Protein AF-A0A6L2MCW5-F1 (afdb_monomer)

Sequence (194 aa):
MACSVSHTYDEIKSMVEKQIEEDKARQLVIMNLDVEYDNACGAKDDLRKAYEEYNHIPQETRALIDTFLKECATDYVHATGGIVTGCLGDIKNFMKIRKLEQVVAIVKSCSPNVIDDLTVPMEDLSSTIPGAIHNKVIGDRGYGKDITVGAAMILANVSVFTPKPSKHYLNIPMRNVVKVFRKNTVPGSRSGSG

Organism: Tanacetum cinerariifolium (NCBI:txid118510)

Mean predicted aligned error: 17.16 Å

Solvent-accessible surface area (backbone atoms only — not comparable to full-atom values): 11072 Å² total; per-residue (Å²): 137,85,85,78,85,80,79,52,74,66,57,54,49,52,54,51,54,51,50,52,54,53,48,53,54,51,51,52,52,50,55,51,51,52,54,53,49,52,53,51,50,50,55,50,51,51,48,50,50,52,49,64,77,60,55,91,77,62,71,67,66,55,52,52,54,54,50,52,51,48,51,57,53,51,52,51,36,50,76,70,74,49,68,84,64,73,55,58,57,51,43,78,68,44,60,79,68,44,46,44,67,24,43,68,34,30,29,67,42,82,46,83,44,101,68,73,28,37,47,26,43,26,32,32,104,61,33,78,42,41,26,42,35,38,39,72,29,47,38,98,89,41,45,38,94,41,70,41,69,56,9,35,36,36,34,31,65,36,35,63,47,62,93,43,101,89,43,59,29,38,48,41,48,53,94,26,56,74,46,72,46,34,68,85,60,75,89,78,80,87,90,79,91,135

Structure (mmCIF, N/CA/C/O backbone):
data_AF-A0A6L2MCW5-F1
#
_entry.id   AF-A0A6L2MCW5-F1
#
loop_
_atom_site.group_PDB
_atom_site.id
_atom_site.type_symbol
_atom_site.label_atom_id
_atom_site.label_alt_id
_atom_site.label_comp_id
_atom_site.label_asym_id
_atom_site.label_entity_id
_atom_site.label_seq_id
_atom_site.pdbx_PDB_ins_code
_atom_site.Cartn_x
_atom_site.Cartn_y
_atom_site.Cartn_z
_atom_site.occupancy
_atom_site.B_iso_or_equiv
_atom_site.auth_seq_id
_atom_site.auth_comp_id
_atom_site.auth_asym_id
_atom_site.auth_atom_id
_atom_site.pdbx_PDB_model_num
ATOM 1 N N . MET A 1 1 ? 6.029 -12.808 -62.270 1.00 46.41 1 MET A N 1
ATOM 2 C CA . MET A 1 1 ? 7.475 -12.515 -62.194 1.00 46.41 1 MET A CA 1
ATOM 3 C C . MET A 1 1 ? 7.833 -12.376 -60.728 1.00 46.41 1 MET A C 1
ATOM 5 O O . MET A 1 1 ? 7.317 -11.468 -60.094 1.00 46.41 1 MET A O 1
ATOM 9 N N . ALA A 1 2 ? 8.615 -13.301 -60.175 1.00 45.31 2 ALA A N 1
ATOM 10 C CA . ALA A 1 2 ? 9.164 -13.169 -58.829 1.00 45.31 2 ALA A CA 1
ATOM 11 C C . ALA A 1 2 ? 10.634 -12.761 -58.981 1.00 45.31 2 ALA A C 1
ATOM 13 O O . ALA A 1 2 ? 11.442 -13.551 -59.460 1.00 45.31 2 ALA A O 1
ATOM 14 N N . CYS A 1 3 ? 10.957 -11.508 -58.661 1.00 47.81 3 CYS A N 1
ATOM 15 C CA . CYS A 1 3 ? 12.341 -11.049 -58.578 1.00 47.81 3 CYS A CA 1
ATOM 16 C C . CYS A 1 3 ? 12.897 -11.454 -57.212 1.00 47.81 3 CYS A C 1
ATOM 18 O O . CYS A 1 3 ? 12.501 -10.890 -56.196 1.00 47.81 3 CYS A O 1
ATOM 20 N N . SER A 1 4 ? 13.811 -12.420 -57.186 1.00 59.88 4 SER A N 1
ATOM 21 C CA . SER A 1 4 ? 14.660 -12.683 -56.026 1.00 59.88 4 SER A CA 1
ATOM 22 C C . SER A 1 4 ? 15.925 -11.837 -56.143 1.00 59.88 4 SER A C 1
ATOM 24 O O . SER A 1 4 ? 16.732 -12.053 -57.047 1.00 59.88 4 SER A O 1
ATOM 26 N N . VAL A 1 5 ? 16.087 -10.867 -55.246 1.00 57.84 5 VAL A N 1
ATOM 27 C CA . VAL A 1 5 ? 17.340 -10.125 -55.072 1.00 57.84 5 VAL A CA 1
ATOM 28 C C . VAL A 1 5 ? 18.339 -11.074 -54.406 1.00 57.84 5 VAL A C 1
ATOM 30 O O . VAL A 1 5 ? 18.139 -11.472 -53.261 1.00 57.84 5 VAL A O 1
ATOM 33 N N . SER A 1 6 ? 19.371 -11.505 -55.131 1.00 64.06 6 SER A N 1
ATOM 34 C CA . SER A 1 6 ? 20.445 -12.341 -54.587 1.00 64.06 6 SER A CA 1
ATOM 35 C C . SER A 1 6 ? 21.588 -11.452 -54.101 1.00 64.06 6 SER A C 1
ATOM 37 O O . SER A 1 6 ? 22.321 -10.903 -54.922 1.00 64.06 6 SER A O 1
ATOM 39 N N . HIS A 1 7 ? 21.736 -11.31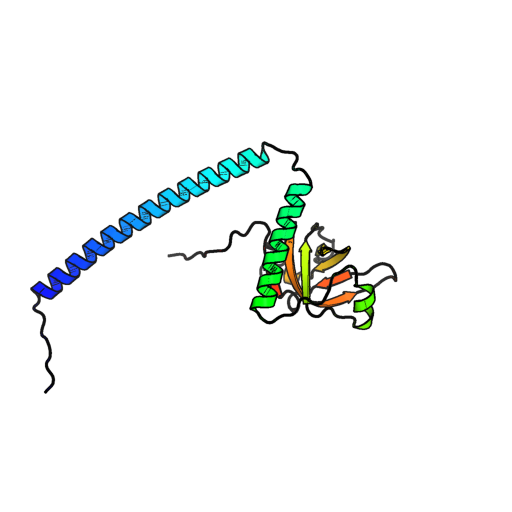0 -52.784 1.00 69.56 7 HIS A N 1
ATOM 40 C CA . HIS A 1 7 ? 22.911 -10.671 -52.188 1.00 69.56 7 HIS A CA 1
ATOM 41 C C . HIS A 1 7 ? 24.141 -11.567 -52.321 1.00 69.56 7 HIS A C 1
ATOM 43 O O . HIS A 1 7 ? 24.046 -12.791 -52.178 1.00 69.56 7 HIS A O 1
ATOM 49 N N . THR A 1 8 ? 25.293 -10.963 -52.610 1.00 84.25 8 THR A N 1
ATOM 50 C CA . THR A 1 8 ? 26.560 -11.699 -52.707 1.00 84.25 8 THR A CA 1
ATOM 51 C C . THR A 1 8 ? 27.077 -12.073 -51.313 1.00 84.25 8 THR A C 1
ATOM 53 O O . THR A 1 8 ? 26.757 -11.428 -50.315 1.00 84.25 8 THR A O 1
ATOM 56 N N . TYR A 1 9 ? 27.872 -13.142 -51.216 1.00 83.81 9 TYR A N 1
ATOM 57 C CA . TYR A 1 9 ? 28.424 -13.613 -49.937 1.00 83.81 9 TYR A CA 1
ATOM 58 C C . TYR A 1 9 ? 29.222 -12.520 -49.203 1.00 83.81 9 TYR A C 1
ATOM 60 O O . TYR A 1 9 ? 29.104 -12.379 -47.985 1.00 83.81 9 TYR A O 1
ATOM 68 N N . ASP A 1 10 ? 29.974 -11.707 -49.948 1.00 85.94 10 ASP A N 1
ATOM 69 C CA . ASP A 1 10 ? 30.778 -10.615 -49.394 1.00 85.94 10 ASP A CA 1
ATOM 70 C C . ASP A 1 10 ? 29.911 -9.464 -48.856 1.00 85.94 10 ASP A C 1
ATOM 72 O O . ASP A 1 10 ? 30.229 -8.896 -47.809 1.00 85.94 10 ASP A O 1
ATOM 76 N N . GLU A 1 11 ? 28.773 -9.168 -49.498 1.00 88.19 11 GLU A N 1
ATOM 77 C CA . GLU A 1 11 ? 27.782 -8.212 -48.982 1.00 88.19 11 GLU A CA 1
ATOM 78 C C . GLU A 1 11 ? 27.182 -8.694 -47.660 1.00 88.19 11 GLU A C 1
ATOM 80 O O . GLU A 1 11 ? 27.135 -7.939 -46.690 1.00 88.19 11 GLU A O 1
ATOM 85 N N . ILE A 1 12 ? 26.780 -9.968 -47.592 1.00 89.56 12 ILE A N 1
ATOM 86 C CA . ILE A 1 12 ? 26.215 -10.561 -46.373 1.00 89.56 12 ILE A CA 1
ATOM 87 C C . ILE A 1 12 ? 27.250 -10.531 -45.242 1.00 89.56 12 ILE A C 1
ATOM 89 O O . ILE A 1 12 ? 26.926 -10.143 -44.119 1.00 89.56 12 ILE A O 1
ATOM 93 N N . LYS A 1 13 ? 28.507 -10.884 -45.533 1.00 91.75 13 LYS A N 1
ATOM 94 C CA . LYS A 1 13 ? 29.601 -10.852 -44.557 1.00 91.75 13 LYS A CA 1
ATOM 95 C C . LYS A 1 13 ? 29.837 -9.438 -44.017 1.00 91.75 13 LYS A C 1
ATOM 97 O O . LYS A 1 13 ? 29.905 -9.256 -42.804 1.00 91.75 13 LYS A O 1
ATOM 102 N N . SER A 1 14 ? 29.890 -8.442 -44.901 1.00 93.06 14 SER A N 1
ATOM 103 C CA . SER A 1 14 ? 30.079 -7.040 -44.515 1.00 93.06 14 SER A CA 1
ATOM 104 C C . SER A 1 14 ? 28.916 -6.507 -43.669 1.00 93.06 14 SER A C 1
ATOM 106 O O . SER A 1 14 ? 29.139 -5.809 -42.679 1.00 93.06 14 SER A O 1
ATOM 108 N N . MET A 1 15 ? 27.675 -6.877 -44.004 1.00 91.31 15 MET A N 1
ATOM 109 C CA . MET A 1 15 ? 26.495 -6.509 -43.217 1.00 91.31 15 MET A CA 1
ATOM 110 C C . MET A 1 15 ? 26.541 -7.101 -41.805 1.00 91.31 15 MET A C 1
ATOM 112 O O . MET A 1 15 ? 26.244 -6.399 -40.841 1.00 91.31 15 MET A O 1
ATOM 116 N N . VAL A 1 16 ? 26.949 -8.366 -41.670 1.00 92.69 16 VAL A N 1
ATOM 117 C CA . VAL A 1 16 ? 27.072 -9.032 -40.366 1.00 92.69 16 VAL A CA 1
ATOM 118 C C . VAL A 1 16 ? 28.181 -8.401 -39.521 1.00 92.69 16 VAL A C 1
ATOM 120 O O . VAL A 1 16 ? 27.955 -8.108 -38.351 1.00 92.69 16 VAL A O 1
ATOM 123 N N . GLU A 1 17 ? 29.355 -8.135 -40.097 1.00 94.69 17 GLU A N 1
ATOM 124 C CA . GLU A 1 17 ? 30.470 -7.489 -39.385 1.00 94.69 17 GLU A CA 1
ATOM 125 C C . GLU A 1 17 ? 30.103 -6.081 -38.901 1.00 94.69 17 GLU A C 1
ATOM 127 O O . GLU A 1 17 ? 30.374 -5.728 -37.753 1.00 94.69 17 GLU A O 1
ATOM 132 N N . LYS A 1 18 ? 29.411 -5.300 -39.738 1.00 94.44 18 LYS A N 1
ATOM 133 C CA . LYS A 1 18 ? 28.895 -3.985 -39.349 1.00 94.44 18 LYS A CA 1
ATOM 134 C C . LYS A 1 18 ? 27.908 -4.090 -38.186 1.00 94.44 18 LYS A C 1
ATOM 136 O O . LYS A 1 18 ? 28.001 -3.314 -37.239 1.00 94.44 18 LYS A O 1
ATOM 141 N N . GLN A 1 19 ? 26.994 -5.058 -38.240 1.00 91.44 19 GLN A N 1
ATOM 142 C CA . GLN A 1 19 ? 26.021 -5.280 -37.172 1.00 91.44 19 GLN A CA 1
ATOM 143 C C . GLN A 1 19 ? 26.712 -5.649 -35.850 1.00 91.44 19 GLN A C 1
ATOM 145 O O . GLN A 1 19 ? 26.322 -5.152 -34.797 1.00 91.44 19 GLN A O 1
ATOM 150 N N . ILE A 1 20 ? 27.772 -6.462 -35.907 1.00 95.81 20 ILE A N 1
ATOM 151 C CA . ILE A 1 20 ? 28.577 -6.847 -34.739 1.00 95.81 20 ILE A CA 1
ATOM 152 C C . ILE A 1 20 ? 29.265 -5.631 -34.111 1.00 95.81 20 ILE A C 1
ATOM 154 O O . ILE A 1 20 ? 29.245 -5.487 -32.891 1.00 95.81 20 ILE A O 1
ATOM 158 N N . GLU A 1 21 ? 29.876 -4.755 -34.910 1.00 95.31 21 GLU A N 1
ATOM 159 C CA . GLU A 1 21 ? 30.540 -3.555 -34.383 1.00 95.31 21 GLU A CA 1
ATOM 160 C C . GLU A 1 21 ? 29.542 -2.548 -33.797 1.00 95.31 21 GLU A C 1
ATOM 162 O O . GLU A 1 21 ? 29.786 -1.991 -32.724 1.00 95.31 21 GLU A O 1
ATOM 167 N N . GLU A 1 22 ? 28.380 -2.362 -34.431 1.00 94.00 22 GLU A N 1
ATOM 168 C CA . GLU A 1 22 ? 27.309 -1.544 -33.855 1.00 94.00 22 GLU A CA 1
ATOM 169 C C . GLU A 1 22 ? 26.797 -2.120 -32.528 1.00 94.00 22 GLU A C 1
ATOM 171 O O . GLU A 1 22 ? 26.547 -1.370 -31.583 1.00 94.00 22 GLU A O 1
ATOM 176 N N . ASP A 1 23 ? 26.666 -3.442 -32.427 1.00 94.31 23 ASP A N 1
ATOM 177 C CA . ASP A 1 23 ? 26.210 -4.094 -31.202 1.00 94.31 23 ASP A CA 1
ATOM 178 C C . ASP A 1 23 ? 27.258 -4.026 -30.087 1.00 94.31 23 ASP A C 1
ATOM 180 O O . ASP A 1 23 ? 26.895 -3.776 -28.937 1.00 94.31 23 ASP A O 1
ATOM 184 N N . LYS A 1 24 ? 28.555 -4.122 -30.404 1.00 95.25 24 LYS A N 1
ATOM 185 C CA . LYS A 1 24 ? 29.636 -3.858 -29.438 1.00 95.25 24 LYS A CA 1
ATOM 186 C C . LYS A 1 24 ? 29.600 -2.420 -28.925 1.00 95.25 24 LYS A C 1
ATOM 188 O O . LYS A 1 24 ? 29.735 -2.194 -27.723 1.00 95.25 24 LYS A O 1
ATOM 193 N N . ALA A 1 25 ? 29.393 -1.447 -29.813 1.00 95.00 25 ALA A N 1
ATOM 194 C CA . ALA A 1 25 ? 29.285 -0.043 -29.424 1.00 95.00 25 ALA A CA 1
ATOM 195 C C . ALA A 1 25 ? 28.061 0.198 -28.525 1.00 95.00 25 ALA A C 1
ATOM 197 O O . ALA A 1 25 ? 28.173 0.870 -27.499 1.00 95.00 25 ALA A O 1
ATOM 198 N N . ARG A 1 26 ? 26.909 -0.404 -28.854 1.00 92.19 26 ARG A N 1
ATOM 199 C CA . ARG A 1 26 ? 25.705 -0.362 -28.007 1.00 92.19 26 ARG A CA 1
ATOM 200 C C . ARG A 1 26 ? 25.953 -0.990 -26.634 1.00 92.19 26 ARG A C 1
ATOM 202 O O . ARG A 1 26 ? 25.581 -0.392 -25.630 1.00 92.19 26 ARG A O 1
ATOM 209 N N . GLN A 1 27 ? 26.617 -2.145 -26.577 1.00 91.69 27 GLN A N 1
ATOM 210 C CA . GLN A 1 27 ? 26.974 -2.801 -25.315 1.00 91.69 27 GLN A CA 1
ATOM 211 C C . GLN A 1 27 ? 27.896 -1.938 -24.448 1.00 91.69 27 GLN A C 1
ATOM 213 O O . GLN A 1 27 ? 27.698 -1.866 -23.238 1.00 91.69 27 GLN A O 1
ATOM 218 N N . LEU A 1 28 ? 28.861 -1.238 -25.050 1.00 94.31 28 LEU A N 1
ATOM 219 C CA . LEU A 1 28 ? 29.751 -0.332 -24.324 1.00 94.31 28 LEU A CA 1
ATOM 220 C C . LEU A 1 28 ? 28.998 0.850 -23.701 1.00 94.31 28 LEU A C 1
ATOM 222 O O . LEU A 1 28 ? 29.253 1.211 -22.555 1.00 94.31 28 LEU A O 1
ATOM 226 N N . VAL A 1 29 ? 28.051 1.433 -24.439 1.00 93.12 29 VAL A N 1
ATOM 227 C CA . VAL A 1 29 ? 27.206 2.522 -23.927 1.00 93.12 29 VAL A CA 1
ATOM 228 C C . VAL A 1 29 ? 26.342 2.039 -22.765 1.00 93.12 29 VAL A C 1
ATOM 230 O O . VAL A 1 29 ? 26.238 2.748 -21.770 1.00 93.12 29 VAL A O 1
ATOM 233 N N . ILE A 1 30 ? 25.775 0.832 -22.859 1.00 90.12 30 ILE A N 1
ATOM 234 C CA . ILE A 1 30 ? 24.976 0.230 -21.781 1.00 90.12 30 ILE A CA 1
ATOM 235 C C . ILE A 1 30 ? 25.829 0.039 -20.520 1.00 90.12 30 ILE A C 1
ATOM 237 O O . ILE A 1 30 ? 25.431 0.496 -19.455 1.00 90.12 30 ILE A O 1
ATOM 241 N N . MET A 1 31 ? 27.035 -0.525 -20.650 1.00 88.44 31 MET A N 1
ATOM 242 C CA . MET A 1 31 ? 27.942 -0.721 -19.510 1.00 88.44 31 MET A CA 1
ATOM 243 C C . MET A 1 31 ? 28.333 0.595 -18.823 1.00 88.44 31 MET A C 1
ATOM 245 O O . MET A 1 31 ? 28.401 0.659 -17.599 1.00 88.44 31 MET A O 1
ATOM 249 N N . ASN A 1 32 ? 28.577 1.660 -19.589 1.00 88.94 32 ASN A N 1
ATOM 250 C CA . ASN A 1 32 ? 28.888 2.967 -19.007 1.00 88.94 32 ASN A CA 1
ATOM 251 C C . ASN A 1 32 ? 27.671 3.587 -18.309 1.00 88.94 32 ASN A C 1
ATOM 253 O O . ASN A 1 32 ? 27.823 4.187 -17.246 1.00 88.94 32 ASN A O 1
ATOM 257 N N . LEU A 1 33 ? 26.473 3.408 -18.874 1.00 87.31 33 LEU A N 1
ATOM 258 C CA . LEU A 1 33 ? 25.231 3.844 -18.240 1.00 87.31 33 LEU A CA 1
ATOM 259 C C . LEU A 1 33 ? 24.999 3.130 -16.902 1.00 87.31 33 LEU A C 1
ATOM 261 O O . LEU A 1 33 ? 24.561 3.769 -15.949 1.00 87.31 33 LEU A O 1
ATOM 265 N N . ASP A 1 34 ? 25.316 1.834 -16.824 1.00 81.50 34 ASP A N 1
ATOM 266 C CA . ASP A 1 34 ? 25.201 1.048 -15.591 1.00 81.50 34 ASP A CA 1
ATOM 267 C C . ASP A 1 34 ? 26.135 1.598 -14.502 1.00 81.50 34 ASP A C 1
ATOM 269 O O . ASP A 1 34 ? 25.710 1.829 -13.371 1.00 81.50 34 ASP A O 1
ATOM 273 N N . VAL A 1 35 ? 27.387 1.912 -14.856 1.00 87.94 35 VAL A N 1
ATOM 274 C CA . VAL A 1 35 ? 28.353 2.527 -13.929 1.00 87.94 35 VAL A CA 1
ATOM 275 C C . VAL A 1 35 ? 27.886 3.910 -13.461 1.00 87.94 35 VAL A C 1
ATOM 277 O O . VAL A 1 35 ? 27.996 4.237 -12.277 1.00 87.94 35 VAL A O 1
ATOM 280 N N . GLU A 1 36 ? 27.354 4.741 -14.360 1.00 84.62 36 GLU A N 1
ATOM 281 C CA . GLU A 1 36 ? 26.790 6.046 -13.994 1.00 84.62 36 GLU A CA 1
ATOM 282 C C . GLU A 1 36 ? 25.569 5.908 -13.075 1.00 84.62 36 GLU A C 1
ATOM 284 O O . GLU A 1 36 ? 25.435 6.663 -12.107 1.00 84.62 36 GLU A O 1
ATOM 289 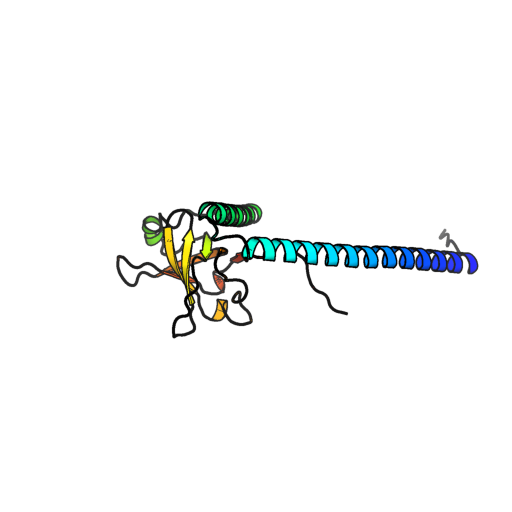N N . TYR A 1 37 ? 24.711 4.921 -13.332 1.00 69.12 37 TYR A N 1
ATOM 290 C CA . TYR A 1 37 ? 23.542 4.626 -12.512 1.00 69.12 37 TYR A CA 1
ATOM 291 C C . TYR A 1 37 ? 23.928 4.154 -11.106 1.00 69.12 37 TYR A C 1
ATOM 293 O O . TYR A 1 37 ? 23.359 4.637 -10.123 1.00 69.12 37 TYR A O 1
ATOM 301 N N . ASP A 1 38 ? 24.919 3.270 -10.991 1.00 78.25 38 ASP A N 1
ATOM 302 C CA . ASP A 1 38 ? 25.431 2.785 -9.708 1.00 78.25 38 ASP A CA 1
ATOM 303 C C . ASP A 1 38 ? 26.059 3.920 -8.891 1.00 78.25 38 ASP A C 1
ATOM 305 O O . ASP A 1 38 ? 25.761 4.078 -7.703 1.00 78.25 38 ASP A O 1
ATOM 309 N N . ASN A 1 39 ? 26.850 4.781 -9.539 1.00 81.69 39 ASN A N 1
ATOM 310 C CA . ASN A 1 39 ? 27.429 5.966 -8.906 1.00 81.69 39 ASN A CA 1
ATOM 311 C C . ASN A 1 39 ? 26.343 6.936 -8.411 1.00 81.69 39 ASN A C 1
ATOM 313 O O . ASN A 1 39 ? 26.413 7.433 -7.283 1.00 81.69 39 ASN A O 1
ATOM 317 N N . ALA A 1 40 ? 25.306 7.179 -9.218 1.00 74.31 40 ALA A N 1
ATOM 318 C CA . ALA A 1 40 ? 24.169 8.006 -8.826 1.00 74.31 40 ALA A CA 1
ATOM 319 C C . ALA A 1 40 ? 23.371 7.380 -7.667 1.00 74.31 40 ALA A C 1
ATOM 321 O O . ALA A 1 40 ? 22.915 8.090 -6.766 1.00 74.31 40 ALA A O 1
ATOM 322 N N . CYS A 1 41 ? 23.226 6.052 -7.652 1.00 62.81 41 CYS A N 1
ATOM 323 C CA . CYS A 1 41 ? 22.581 5.326 -6.563 1.00 62.81 41 CYS A CA 1
ATOM 324 C C . CYS A 1 41 ? 23.373 5.419 -5.256 1.00 62.81 41 CYS A C 1
ATOM 326 O O . CYS A 1 41 ? 22.762 5.658 -4.214 1.00 62.81 41 CYS A O 1
ATOM 328 N N . GLY A 1 42 ? 24.702 5.306 -5.314 1.00 77.75 42 GLY A N 1
ATOM 329 C CA . GLY A 1 42 ? 25.585 5.517 -4.166 1.00 77.75 42 GLY A CA 1
ATOM 330 C C . GLY A 1 42 ? 25.452 6.930 -3.599 1.00 77.75 42 GLY A C 1
ATOM 331 O O . GLY A 1 42 ? 25.137 7.094 -2.424 1.00 77.75 42 GLY A O 1
ATOM 332 N N . ALA A 1 43 ? 25.548 7.952 -4.454 1.00 76.38 43 ALA A N 1
ATOM 333 C CA . ALA A 1 43 ? 25.398 9.349 -4.041 1.00 76.38 43 ALA A CA 1
ATOM 334 C C . ALA A 1 43 ? 24.017 9.645 -3.422 1.00 76.38 43 ALA A C 1
ATOM 336 O O . ALA A 1 43 ? 23.901 10.405 -2.460 1.00 76.38 43 ALA A O 1
ATOM 337 N N . LYS A 1 44 ? 22.952 9.023 -3.941 1.00 68.12 44 LYS A N 1
ATOM 338 C CA . LYS A 1 44 ? 21.598 9.116 -3.376 1.00 68.12 44 LYS A CA 1
ATOM 339 C C . LYS A 1 44 ? 21.505 8.455 -1.997 1.00 68.12 44 LYS A C 1
ATOM 341 O O . LYS A 1 44 ? 20.832 8.982 -1.112 1.00 68.12 44 LYS A O 1
ATOM 346 N N . ASP A 1 45 ? 22.151 7.310 -1.811 1.00 65.69 45 ASP A N 1
ATOM 347 C CA . ASP A 1 45 ? 22.167 6.595 -0.536 1.00 65.69 45 ASP A CA 1
ATOM 348 C C . ASP A 1 45 ? 23.004 7.330 0.521 1.00 65.69 45 ASP A C 1
ATOM 350 O O . ASP A 1 45 ? 22.591 7.390 1.681 1.00 65.69 45 ASP A O 1
ATOM 354 N N . ASP A 1 46 ? 24.096 7.974 0.110 1.00 76.81 46 ASP A N 1
ATOM 355 C CA . ASP A 1 46 ? 24.889 8.870 0.954 1.00 76.81 46 ASP A CA 1
ATOM 356 C C . ASP A 1 46 ? 24.090 10.113 1.359 1.00 76.81 46 ASP A C 1
ATOM 358 O O . ASP A 1 46 ? 24.079 10.482 2.533 1.00 76.81 46 ASP A O 1
ATOM 362 N N . LEU A 1 47 ? 23.340 10.716 0.429 1.00 66.38 47 LEU A N 1
ATOM 363 C CA . LEU A 1 47 ? 22.415 11.809 0.742 1.00 66.38 47 LEU A CA 1
ATOM 364 C C . LEU A 1 47 ? 21.325 11.358 1.718 1.00 66.38 47 LEU A C 1
ATOM 366 O O . LEU A 1 47 ? 21.058 12.061 2.688 1.00 66.38 47 LEU A O 1
ATOM 370 N N . ARG A 1 48 ? 20.721 10.181 1.516 1.00 65.19 48 ARG A N 1
ATOM 371 C CA . ARG A 1 48 ? 19.740 9.608 2.454 1.00 65.19 48 ARG A CA 1
ATOM 372 C C . ARG A 1 48 ? 20.351 9.430 3.840 1.00 65.19 48 ARG A C 1
ATOM 374 O O . ARG A 1 48 ? 19.732 9.823 4.821 1.00 65.19 48 ARG A O 1
ATOM 381 N N . LYS A 1 49 ? 21.559 8.872 3.919 1.00 73.81 49 LYS A N 1
ATOM 382 C CA . LYS A 1 49 ? 22.259 8.653 5.185 1.00 73.81 49 LYS A CA 1
ATOM 383 C C . LYS A 1 49 ? 22.585 9.976 5.877 1.00 73.81 49 LYS A C 1
ATOM 385 O O . LYS A 1 49 ? 22.335 10.095 7.068 1.00 73.81 49 LYS A O 1
ATOM 390 N N . ALA A 1 50 ? 23.039 10.983 5.132 1.00 66.56 50 ALA A N 1
ATOM 391 C CA . ALA A 1 50 ? 23.262 12.329 5.652 1.00 66.56 50 ALA A CA 1
ATOM 392 C C . ALA A 1 50 ? 21.956 12.985 6.144 1.00 66.56 50 ALA A C 1
ATOM 394 O O . ALA A 1 50 ? 21.953 13.639 7.180 1.00 66.56 50 ALA A O 1
ATOM 395 N N . TYR A 1 51 ? 20.830 12.768 5.456 1.00 52.12 51 TYR A N 1
ATOM 396 C CA . TYR A 1 51 ? 19.502 13.214 5.897 1.00 52.12 51 TYR A CA 1
ATOM 397 C C . TYR A 1 51 ? 18.999 12.477 7.150 1.00 52.12 51 TYR A C 1
ATOM 399 O O . TYR A 1 51 ? 18.313 13.073 7.976 1.00 52.12 51 TYR A O 1
ATOM 407 N N . GLU A 1 52 ? 19.317 11.192 7.305 1.00 61.12 52 GLU A N 1
ATOM 408 C CA . GLU A 1 52 ? 18.969 10.395 8.491 1.00 61.12 52 GLU A CA 1
ATOM 409 C C . GLU A 1 52 ? 19.858 10.740 9.696 1.00 61.12 52 GLU A C 1
ATOM 411 O O . GLU A 1 52 ? 19.379 10.774 10.830 1.00 61.12 52 GLU A O 1
ATOM 416 N N . GLU A 1 53 ? 21.132 11.052 9.452 1.00 67.31 53 GLU A N 1
ATOM 417 C CA . GLU A 1 53 ? 22.087 11.551 10.448 1.00 67.31 53 GLU A CA 1
ATOM 418 C C . GLU A 1 53 ? 21.748 12.992 10.885 1.00 67.31 53 GLU A C 1
ATOM 420 O O . GLU A 1 53 ? 22.064 13.407 12.000 1.00 67.31 53 GLU A O 1
ATOM 425 N N . TYR A 1 54 ? 21.010 13.723 10.044 1.00 56.03 54 TYR A N 1
ATOM 426 C CA . TYR A 1 54 ? 20.581 15.103 10.244 1.00 56.03 54 TYR A CA 1
ATOM 427 C C . TYR A 1 54 ? 19.047 15.216 10.246 1.00 56.03 54 TYR A C 1
ATOM 429 O O . TYR A 1 54 ? 18.498 15.851 9.352 1.00 56.03 54 TYR A O 1
ATOM 437 N N . ASN A 1 55 ? 18.330 14.601 11.206 1.00 50.72 55 ASN A N 1
ATOM 438 C CA . ASN A 1 55 ? 17.167 15.222 11.883 1.00 50.72 55 ASN A CA 1
ATOM 439 C C . ASN A 1 55 ? 16.339 14.285 12.788 1.00 50.72 55 ASN A C 1
ATOM 441 O O . ASN A 1 55 ? 15.833 13.235 12.388 1.00 50.72 55 ASN A O 1
ATOM 445 N N . HIS A 1 56 ? 15.958 14.831 13.946 1.00 58.16 56 HIS A N 1
ATOM 446 C CA . HIS A 1 56 ? 14.572 14.738 14.405 1.00 58.16 56 HIS A CA 1
ATOM 447 C C . HIS A 1 56 ? 13.648 15.380 13.348 1.00 58.16 56 HIS A C 1
ATOM 449 O O . HIS A 1 56 ? 13.546 16.599 13.265 1.00 58.16 56 HIS A O 1
ATOM 455 N N . ILE A 1 57 ? 13.011 14.566 12.501 1.00 55.75 57 ILE A N 1
ATOM 456 C CA . ILE A 1 57 ? 12.148 15.022 11.393 1.00 55.75 57 ILE A CA 1
ATOM 457 C C . ILE A 1 57 ? 10.891 15.757 11.923 1.00 55.75 57 ILE A C 1
ATOM 459 O O . ILE A 1 57 ? 10.131 15.144 12.684 1.00 55.75 57 ILE A O 1
ATOM 463 N N . PRO A 1 58 ? 10.604 17.005 11.491 1.00 57.72 58 PRO A N 1
ATOM 464 C CA . PRO A 1 58 ? 9.366 17.721 11.821 1.00 57.72 58 PRO A CA 1
ATOM 465 C C . PRO A 1 58 ? 8.117 17.057 11.211 1.00 57.72 58 PRO A C 1
ATOM 467 O O . PRO A 1 58 ? 8.154 16.526 10.101 1.00 57.72 58 PRO A O 1
ATOM 470 N N . GLN A 1 59 ? 6.983 17.095 11.922 1.00 55.03 59 GLN A N 1
ATOM 471 C CA . GLN A 1 59 ? 5.722 16.452 11.507 1.00 55.03 59 GLN A CA 1
ATOM 472 C C . GLN A 1 59 ? 5.204 16.901 10.124 1.00 55.03 59 GLN A C 1
ATOM 474 O O . GLN A 1 59 ? 4.571 16.105 9.434 1.00 55.03 59 GLN A O 1
ATOM 479 N N . GLU A 1 60 ? 5.505 18.128 9.692 1.00 55.53 60 GLU A N 1
ATOM 480 C CA . GLU A 1 60 ? 5.019 18.703 8.426 1.00 55.53 60 GLU A CA 1
ATOM 481 C C . GLU A 1 60 ? 5.543 17.964 7.184 1.00 55.53 60 GLU A C 1
ATOM 483 O O . GLU A 1 60 ? 4.781 17.678 6.262 1.00 55.53 60 GLU A O 1
ATOM 488 N N . THR A 1 61 ? 6.816 17.554 7.169 1.00 60.59 61 THR A N 1
ATOM 489 C CA . THR A 1 61 ? 7.392 16.809 6.035 1.00 60.59 61 THR A CA 1
ATOM 490 C C . THR A 1 61 ? 6.785 15.411 5.901 1.00 60.59 61 THR A C 1
ATOM 492 O O . THR A 1 61 ? 6.615 14.908 4.792 1.00 60.59 61 THR A O 1
ATOM 495 N N . ARG A 1 62 ? 6.406 14.781 7.022 1.00 60.47 62 ARG A N 1
ATOM 496 C CA . ARG A 1 62 ? 5.693 13.492 7.003 1.00 60.47 62 ARG A CA 1
ATOM 497 C C . ARG A 1 62 ? 4.298 13.649 6.400 1.00 60.47 62 ARG A C 1
ATOM 499 O O . ARG A 1 62 ? 3.927 12.850 5.548 1.00 60.47 62 ARG A O 1
ATOM 506 N N . ALA A 1 63 ? 3.589 14.717 6.766 1.00 63.28 63 ALA A N 1
ATOM 507 C CA . ALA A 1 63 ? 2.266 15.018 6.227 1.00 63.28 63 ALA A CA 1
ATOM 508 C C . ALA A 1 63 ? 2.284 15.248 4.704 1.00 63.28 63 ALA A C 1
ATOM 510 O O . ALA A 1 63 ? 1.376 14.794 4.009 1.00 63.28 63 ALA A O 1
ATOM 511 N N . LEU A 1 64 ? 3.329 15.889 4.164 1.00 67.94 64 LEU A N 1
ATOM 512 C CA . LEU A 1 64 ? 3.491 16.074 2.714 1.00 67.94 64 LEU A CA 1
ATOM 513 C C . LEU A 1 64 ? 3.674 14.743 1.967 1.00 67.94 64 LEU A C 1
ATOM 515 O O . LEU A 1 64 ? 3.043 14.528 0.934 1.00 67.94 64 LEU A O 1
ATOM 519 N N . ILE A 1 65 ? 4.493 13.832 2.502 1.00 66.50 65 ILE A N 1
ATOM 520 C CA . ILE A 1 65 ? 4.718 12.504 1.904 1.00 66.50 65 ILE A CA 1
ATOM 521 C C . ILE A 1 65 ? 3.431 11.671 1.926 1.00 66.50 65 ILE A C 1
ATOM 523 O O . ILE A 1 65 ? 3.082 11.042 0.926 1.00 66.50 65 ILE A O 1
ATOM 527 N N . ASP A 1 66 ? 2.711 11.690 3.047 1.00 66.25 66 ASP A N 1
ATOM 528 C CA . ASP A 1 66 ? 1.445 10.971 3.193 1.00 66.25 66 ASP A CA 1
ATOM 529 C C . ASP A 1 66 ? 0.382 11.520 2.221 1.00 66.25 66 ASP A C 1
ATOM 531 O O . ASP A 1 66 ? -0.342 10.750 1.584 1.00 66.25 66 ASP A O 1
ATOM 535 N N . THR A 1 67 ? 0.342 12.845 2.036 1.00 72.81 67 THR A N 1
ATOM 536 C CA . THR A 1 67 ? -0.546 13.511 1.066 1.00 72.81 67 THR A CA 1
ATOM 537 C C . THR A 1 67 ? -0.238 13.064 -0.365 1.00 72.81 67 THR A C 1
ATOM 539 O O . THR A 1 67 ? -1.139 12.613 -1.071 1.00 72.81 67 THR A O 1
ATOM 542 N N . PHE A 1 68 ? 1.035 13.087 -0.768 1.00 71.75 68 PHE A N 1
ATOM 543 C CA . PHE A 1 68 ? 1.461 12.687 -2.112 1.00 71.75 68 PHE A CA 1
ATOM 544 C C . PHE A 1 68 ? 1.145 11.215 -2.432 1.00 71.75 68 PHE A C 1
ATOM 546 O O . PHE A 1 68 ? 0.638 10.892 -3.509 1.00 71.75 68 PHE A O 1
ATOM 553 N N . LEU A 1 69 ? 1.405 10.298 -1.492 1.00 69.81 69 LEU A N 1
ATOM 554 C CA . LEU A 1 69 ? 1.097 8.874 -1.676 1.00 69.81 69 LEU A CA 1
ATOM 555 C C . LEU A 1 69 ? -0.406 8.628 -1.835 1.00 69.81 69 LEU A C 1
ATOM 557 O O . LEU A 1 69 ? -0.820 7.751 -2.600 1.00 69.81 69 LEU A O 1
ATOM 561 N N . LYS A 1 70 ? -1.229 9.408 -1.131 1.00 69.38 70 LYS A N 1
ATOM 562 C CA . LYS A 1 70 ? -2.680 9.327 -1.249 1.00 69.38 70 LYS A CA 1
ATOM 563 C C . LYS A 1 70 ? -3.183 9.847 -2.597 1.00 69.38 70 LYS A C 1
ATOM 565 O O . LYS A 1 70 ? -4.065 9.210 -3.180 1.00 69.38 70 LYS A O 1
ATOM 570 N N . GLU A 1 71 ? -2.641 10.954 -3.096 1.00 71.81 71 GLU A N 1
ATOM 571 C CA . GLU A 1 71 ? -2.963 11.468 -4.435 1.00 71.81 71 GLU A CA 1
ATOM 572 C C . GLU A 1 71 ? -2.639 10.418 -5.505 1.00 71.81 71 GLU A C 1
ATOM 574 O O . GLU A 1 71 ? -3.530 10.020 -6.253 1.00 71.81 71 GLU A O 1
ATOM 579 N N . CYS A 1 72 ? -1.439 9.825 -5.465 1.00 71.25 72 CYS A N 1
ATOM 580 C CA . CYS A 1 72 ? -1.046 8.743 -6.377 1.00 71.25 72 CYS A CA 1
ATOM 581 C C . CYS A 1 72 ? -2.020 7.549 -6.359 1.00 71.25 72 CYS A C 1
ATOM 583 O O . CYS A 1 72 ? -2.345 6.970 -7.399 1.00 71.25 72 CYS A O 1
ATOM 585 N N . ALA A 1 73 ? -2.481 7.149 -5.172 1.00 65.44 73 ALA A N 1
ATOM 586 C CA . ALA A 1 73 ? -3.433 6.051 -5.034 1.00 65.44 73 ALA A CA 1
ATOM 587 C C . ALA A 1 73 ? -4.830 6.420 -5.564 1.00 65.44 73 ALA A C 1
ATOM 589 O O . ALA A 1 73 ? -5.499 5.580 -6.167 1.00 65.44 73 ALA A O 1
ATOM 590 N N . THR A 1 74 ? -5.253 7.668 -5.369 1.00 71.19 74 THR A N 1
ATOM 591 C CA . THR A 1 74 ? -6.538 8.192 -5.854 1.00 71.19 74 THR A CA 1
ATOM 592 C C . THR A 1 74 ? -6.550 8.283 -7.380 1.00 71.19 74 THR A C 1
ATOM 594 O O . THR A 1 74 ? -7.487 7.803 -8.018 1.00 71.19 74 THR A O 1
ATOM 597 N N . ASP A 1 75 ? -5.470 8.783 -7.978 1.00 74.25 75 ASP A N 1
ATOM 598 C CA . ASP A 1 75 ? -5.309 8.855 -9.431 1.00 74.25 75 ASP A CA 1
ATOM 599 C C . ASP A 1 75 ? -5.338 7.469 -10.077 1.00 74.25 75 ASP A C 1
ATOM 601 O O . ASP A 1 75 ? -5.977 7.271 -11.111 1.00 74.25 75 ASP A O 1
ATOM 605 N N . TYR A 1 76 ? -4.718 6.470 -9.438 1.00 71.12 76 TYR A N 1
ATOM 606 C CA . TYR A 1 76 ? -4.789 5.083 -9.899 1.00 71.12 76 TYR A CA 1
ATOM 607 C C . TYR A 1 7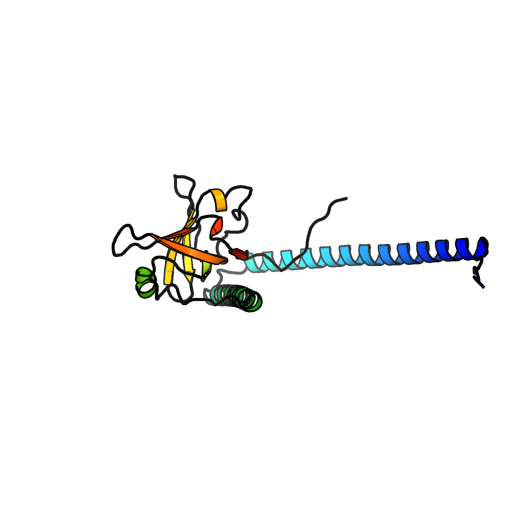6 ? -6.226 4.539 -9.897 1.00 71.12 76 TYR A C 1
ATOM 609 O O . TYR A 1 76 ? -6.630 3.841 -10.831 1.00 71.12 76 TYR A O 1
ATOM 617 N N . VAL A 1 77 ? -7.013 4.847 -8.862 1.00 67.56 77 VAL A N 1
ATOM 618 C CA . VAL A 1 77 ? -8.429 4.456 -8.797 1.00 67.56 77 VAL A CA 1
ATOM 619 C C . VAL A 1 77 ? -9.215 5.086 -9.949 1.00 67.56 77 VAL A C 1
ATOM 621 O O . VAL A 1 77 ? -9.913 4.372 -10.668 1.00 67.56 77 VAL A O 1
ATOM 624 N N . HIS A 1 78 ? -9.046 6.387 -10.188 1.00 72.38 78 HIS A N 1
ATOM 625 C CA . HIS A 1 78 ? -9.736 7.079 -11.278 1.00 72.38 78 HIS A CA 1
ATOM 626 C C . HIS A 1 78 ? -9.316 6.558 -12.659 1.00 72.38 78 HIS A C 1
ATOM 628 O O . HIS A 1 78 ? -10.169 6.293 -13.505 1.00 72.38 78 HIS A O 1
ATOM 634 N N . ALA A 1 79 ? -8.018 6.325 -12.874 1.00 67.50 79 ALA A N 1
ATOM 635 C CA . ALA A 1 79 ? -7.489 5.778 -14.125 1.00 67.50 79 ALA A CA 1
ATOM 636 C C . ALA A 1 79 ? -7.997 4.356 -14.428 1.00 67.50 79 ALA A C 1
ATOM 638 O O . ALA A 1 79 ? -8.024 3.941 -15.584 1.00 67.50 79 ALA A O 1
ATOM 639 N N . THR A 1 80 ? -8.417 3.610 -13.401 1.00 72.44 80 THR A N 1
ATOM 640 C CA . THR A 1 80 ? -8.993 2.262 -13.537 1.00 72.44 80 THR A CA 1
ATOM 641 C C . THR A 1 80 ? -10.527 2.255 -13.563 1.00 72.44 80 THR A C 1
ATOM 643 O O . THR A 1 80 ? -11.129 1.183 -13.596 1.00 72.44 80 THR A O 1
ATOM 646 N N . GLY A 1 81 ? -11.166 3.433 -13.594 1.00 73.56 81 GLY A N 1
ATOM 647 C CA . GLY A 1 81 ? -12.624 3.587 -13.644 1.00 73.56 81 GLY A CA 1
ATOM 648 C C . GLY A 1 81 ? -13.333 3.366 -12.304 1.00 73.56 81 GLY A C 1
ATOM 649 O O . GLY A 1 81 ? -14.554 3.220 -12.282 1.00 73.56 81 GLY A O 1
ATOM 650 N N . GLY A 1 82 ? -12.590 3.312 -11.195 1.00 70.50 82 GLY A N 1
ATOM 651 C CA . GLY A 1 82 ? -13.147 3.226 -9.848 1.00 70.50 82 GLY A CA 1
ATOM 652 C C . GLY A 1 82 ? -13.572 4.590 -9.302 1.00 70.50 82 GLY A C 1
ATOM 653 O O . GLY A 1 82 ? -13.105 5.638 -9.74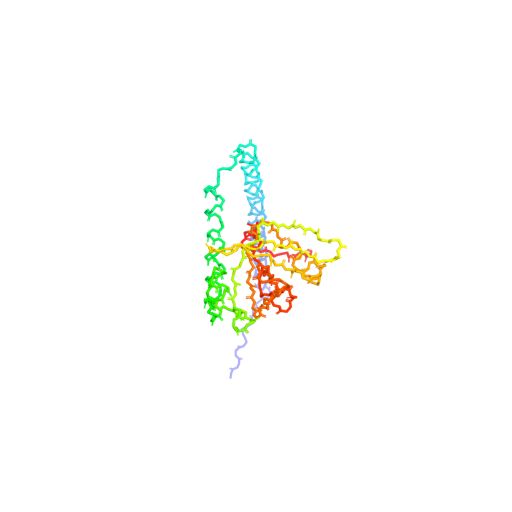9 1.00 70.50 82 GLY A O 1
ATOM 654 N N . ILE A 1 83 ? -14.456 4.572 -8.304 1.00 72.88 83 ILE A N 1
ATOM 655 C CA . ILE A 1 83 ? -14.912 5.761 -7.579 1.00 72.88 83 ILE A CA 1
ATOM 656 C C . ILE A 1 83 ? -14.462 5.608 -6.126 1.00 72.88 83 ILE A C 1
ATOM 658 O O . ILE A 1 83 ? -14.826 4.638 -5.464 1.00 72.88 83 ILE A O 1
ATOM 662 N N . VAL A 1 84 ? -13.690 6.568 -5.607 1.00 64.69 84 VAL A N 1
ATOM 663 C CA . VAL A 1 84 ? -13.316 6.586 -4.184 1.00 64.69 84 VAL A CA 1
ATOM 664 C C . VAL A 1 84 ? -14.543 6.985 -3.357 1.00 64.69 84 VAL A C 1
ATOM 666 O O . VAL A 1 84 ? -14.927 8.153 -3.299 1.00 64.69 84 VAL A O 1
A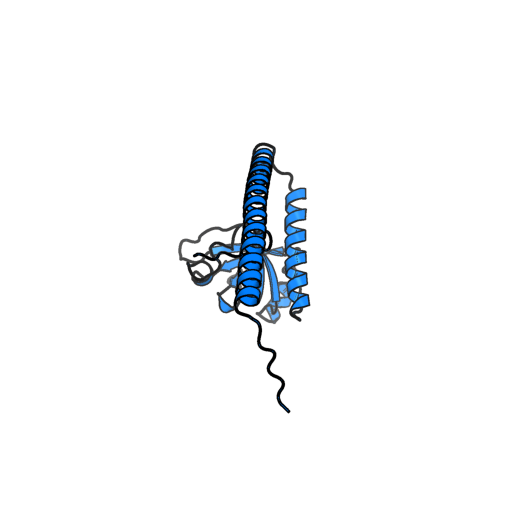TOM 669 N N . THR A 1 85 ? -15.198 6.006 -2.731 1.00 57.53 85 THR A N 1
ATOM 670 C CA . THR A 1 85 ? -16.447 6.210 -1.986 1.00 57.53 85 THR A CA 1
ATOM 671 C C . THR A 1 85 ? -16.180 6.631 -0.536 1.00 57.53 85 THR A C 1
ATOM 673 O O . THR A 1 85 ? -16.229 5.807 0.376 1.00 57.53 85 THR A O 1
ATOM 676 N N . GLY A 1 86 ? -15.944 7.929 -0.329 1.00 56.09 86 GLY A N 1
ATOM 677 C CA . GLY A 1 86 ? -15.982 8.608 0.976 1.00 56.09 86 GLY A CA 1
ATOM 678 C C . GLY A 1 86 ? -14.782 8.407 1.906 1.00 56.09 86 GLY A C 1
ATOM 679 O O . GLY A 1 86 ? -13.845 7.672 1.605 1.00 56.09 86 GLY A O 1
ATOM 680 N N . CYS A 1 87 ? -14.815 9.126 3.034 1.00 54.84 87 CYS A N 1
ATOM 681 C CA . CYS A 1 87 ? -13.733 9.173 4.014 1.00 54.84 87 CYS A CA 1
ATOM 682 C C . CYS A 1 87 ? -14.031 8.305 5.252 1.00 54.84 87 CYS A C 1
ATOM 684 O O . CYS A 1 87 ? -15.196 8.137 5.630 1.00 54.84 87 CYS A O 1
ATOM 686 N N . LEU A 1 88 ? -13.011 7.765 5.935 1.00 53.78 88 LEU A N 1
ATOM 687 C CA . LEU A 1 88 ? -13.228 6.964 7.159 1.00 53.78 88 LEU A CA 1
ATOM 688 C C . LEU A 1 88 ? -13.966 7.730 8.284 1.00 53.78 88 LEU A C 1
ATOM 690 O O . LEU A 1 88 ? -14.532 7.113 9.185 1.00 53.78 88 LEU A O 1
ATOM 694 N N . GLY A 1 89 ? -13.983 9.062 8.274 1.00 52.94 89 GLY A N 1
ATOM 695 C CA . GLY A 1 89 ? -14.662 9.913 9.258 1.00 52.94 89 GLY A CA 1
ATOM 696 C C . GLY A 1 89 ? -16.179 9.776 9.180 1.00 52.94 89 GLY A C 1
ATOM 697 O O . GLY A 1 89 ? -16.866 9.833 10.200 1.00 52.94 89 GLY A O 1
ATOM 698 N N . ASP A 1 90 ? -16.682 9.445 7.993 1.00 57.25 90 ASP A N 1
ATOM 699 C CA . ASP A 1 90 ? -18.090 9.181 7.723 1.00 57.25 90 ASP A CA 1
ATOM 700 C C . ASP A 1 90 ? -18.474 7.717 7.970 1.00 57.25 90 ASP A C 1
ATOM 702 O O . ASP A 1 90 ? -19.560 7.285 7.581 1.00 57.25 90 ASP A O 1
ATOM 706 N N . ILE A 1 91 ? -17.637 6.916 8.643 1.00 58.62 91 ILE A N 1
ATOM 707 C CA . ILE A 1 91 ? -17.916 5.485 8.855 1.00 58.62 91 ILE A CA 1
ATOM 708 C C . ILE A 1 91 ? -19.249 5.205 9.533 1.00 58.62 91 ILE A C 1
ATOM 710 O O . ILE A 1 91 ? -19.872 4.186 9.234 1.00 58.62 91 ILE A O 1
ATOM 714 N N . LYS A 1 92 ? -19.767 6.134 10.342 1.00 57.44 92 LYS A N 1
ATOM 715 C CA . LYS A 1 92 ? -21.131 6.039 10.885 1.00 57.44 92 LYS A CA 1
ATOM 716 C C . LYS A 1 92 ? -22.207 5.954 9.790 1.00 57.44 92 LYS A C 1
ATOM 718 O O . LYS A 1 92 ? -23.188 5.238 9.984 1.00 57.44 92 LYS A O 1
ATOM 723 N N . ASN A 1 93 ? -22.015 6.608 8.644 1.00 57.31 93 ASN A N 1
ATOM 724 C CA . ASN A 1 93 ? -22.905 6.524 7.482 1.00 57.31 93 ASN A CA 1
ATOM 725 C C . ASN A 1 93 ? -22.741 5.1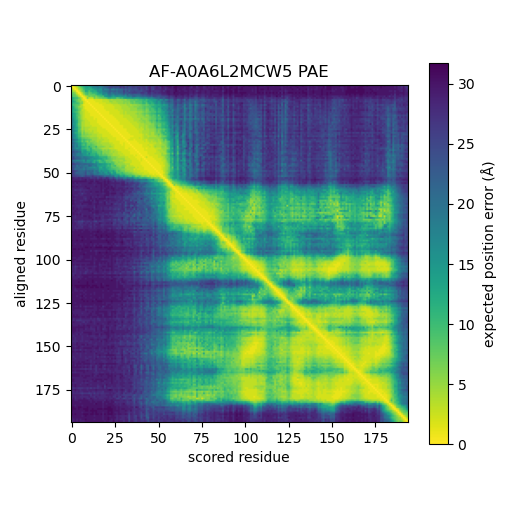81 6.746 1.00 57.31 93 ASN A C 1
ATOM 727 O O . ASN A 1 93 ? -23.737 4.558 6.374 1.00 57.31 93 ASN A O 1
ATOM 731 N N . PHE A 1 94 ? -21.509 4.670 6.638 1.00 52.66 94 PHE A N 1
ATOM 732 C CA . PHE A 1 94 ? -21.201 3.373 6.017 1.00 52.66 94 PHE A CA 1
ATOM 733 C C . PHE A 1 94 ? -21.618 2.157 6.862 1.00 52.66 94 PHE A C 1
ATOM 735 O O . PHE A 1 94 ? -21.874 1.076 6.323 1.00 52.66 94 PHE A O 1
ATOM 742 N N . MET A 1 95 ? -21.779 2.320 8.179 1.00 52.25 95 MET A N 1
ATOM 743 C CA . MET A 1 95 ? -22.278 1.261 9.066 1.00 52.25 95 MET A CA 1
ATOM 744 C C . MET A 1 95 ? -23.681 0.762 8.689 1.00 52.25 95 MET A C 1
ATOM 746 O O . MET A 1 95 ? -24.007 -0.389 8.983 1.00 52.25 95 MET A O 1
ATOM 750 N N . LYS A 1 96 ? -24.493 1.573 7.991 1.00 52.44 96 LYS A N 1
ATOM 751 C CA . LYS A 1 96 ? -25.803 1.141 7.471 1.00 52.44 96 LYS A CA 1
ATOM 752 C C . LYS A 1 96 ? -25.689 0.111 6.337 1.00 52.44 96 LYS A C 1
ATOM 754 O O . LYS A 1 96 ? -26.581 -0.716 6.193 1.00 52.44 96 LYS A O 1
ATOM 759 N N . ILE A 1 97 ? -24.589 0.124 5.578 1.00 55.94 97 ILE A N 1
ATOM 760 C CA . ILE A 1 97 ? -24.360 -0.728 4.395 1.00 55.94 97 ILE A CA 1
ATOM 761 C C . ILE A 1 97 ? -23.466 -1.943 4.740 1.00 55.94 97 ILE A C 1
ATOM 763 O O . ILE A 1 97 ? -23.435 -2.931 4.010 1.00 55.94 97 ILE A O 1
ATOM 767 N N . ARG A 1 98 ? -22.772 -1.920 5.894 1.00 62.50 98 ARG A N 1
ATOM 768 C CA . ARG A 1 98 ? -21.828 -2.948 6.408 1.00 62.50 98 ARG A CA 1
ATOM 769 C C . ARG A 1 98 ? -20.591 -3.220 5.536 1.00 62.50 98 ARG A C 1
ATOM 771 O O . ARG A 1 98 ? -19.693 -3.937 5.987 1.00 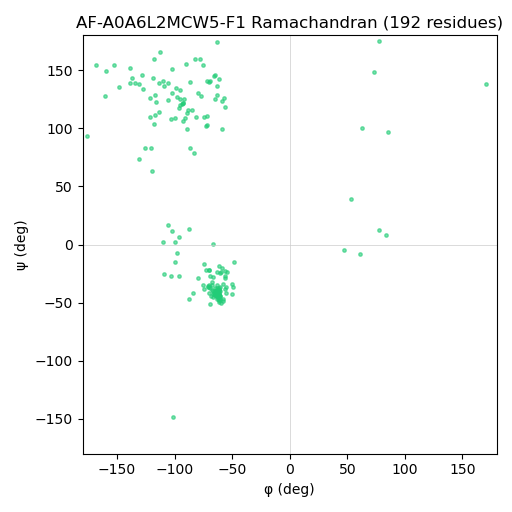62.50 98 ARG A O 1
ATOM 778 N N . LYS A 1 99 ? -20.518 -2.655 4.330 1.00 68.69 99 LYS A N 1
ATOM 779 C CA . LYS A 1 99 ? -19.390 -2.761 3.401 1.00 68.69 99 LYS A CA 1
ATOM 780 C C . LYS A 1 99 ? -19.035 -1.397 2.816 1.00 68.69 99 LYS A C 1
ATOM 782 O O . LYS A 1 99 ? -19.923 -0.629 2.463 1.00 68.69 99 LYS A O 1
ATOM 787 N N . LEU A 1 100 ? -17.737 -1.142 2.712 1.00 70.50 100 LEU A N 1
ATOM 788 C CA . LEU A 1 100 ? -17.139 -0.034 1.976 1.00 70.50 100 LEU A CA 1
ATOM 789 C C . LEU A 1 100 ? -16.753 -0.539 0.583 1.00 70.50 100 LEU A C 1
ATOM 791 O O . LEU A 1 100 ? -16.054 -1.551 0.479 1.00 70.50 100 LEU A O 1
ATOM 795 N N . GLU A 1 101 ? -17.232 0.131 -0.463 1.00 74.75 101 GLU A N 1
ATOM 796 C CA . GLU A 1 101 ? -17.029 -0.290 -1.853 1.00 74.75 101 GLU A CA 1
ATOM 797 C C . GLU A 1 101 ? -15.564 -0.136 -2.265 1.00 74.75 101 GLU A C 1
ATOM 799 O O . GLU A 1 101 ? -14.950 -1.124 -2.674 1.00 74.75 101 GLU A O 1
ATOM 804 N N . GLN A 1 102 ? -14.973 1.043 -2.038 1.00 78.81 102 GLN A N 1
ATOM 805 C CA . GLN A 1 102 ? -13.544 1.277 -2.234 1.00 78.81 102 GLN A CA 1
ATOM 806 C C . GLN A 1 102 ? -12.987 2.324 -1.259 1.00 78.81 102 GLN A C 1
ATOM 808 O O . GLN A 1 102 ? -13.604 3.364 -1.041 1.00 78.81 102 GLN A O 1
ATOM 813 N N . VAL A 1 103 ? -11.821 2.043 -0.668 1.00 78.12 103 VAL A N 1
ATOM 814 C CA . VAL A 1 103 ? -11.144 2.902 0.320 1.00 78.12 103 VAL A CA 1
ATOM 815 C C . VAL A 1 103 ? -9.645 2.931 0.057 1.00 78.12 103 VAL A C 1
ATOM 817 O O . VAL A 1 103 ? -9.035 1.894 -0.203 1.00 78.12 103 VAL A O 1
ATOM 820 N N . VAL A 1 104 ? -9.053 4.117 0.184 1.00 79.31 104 VAL A N 1
ATOM 821 C CA . VAL A 1 104 ? -7.602 4.320 0.223 1.00 79.31 104 VAL A CA 1
ATOM 822 C C . VAL A 1 104 ? -7.206 4.640 1.660 1.00 79.31 104 VAL A C 1
ATOM 824 O O . VAL A 1 104 ? -7.752 5.571 2.246 1.00 79.31 104 VAL A O 1
ATOM 827 N N . ALA A 1 105 ? -6.277 3.877 2.232 1.00 81.38 105 ALA A N 1
ATOM 828 C CA . ALA A 1 105 ? -5.844 4.060 3.616 1.00 81.38 105 ALA A CA 1
ATOM 829 C C . ALA A 1 105 ? -4.322 3.963 3.764 1.00 81.38 105 ALA A C 1
ATOM 831 O O . ALA A 1 105 ? -3.681 3.149 3.103 1.00 81.38 105 ALA A O 1
ATOM 832 N N . ILE A 1 106 ? -3.747 4.770 4.654 1.00 80.50 106 ILE A N 1
ATOM 833 C CA . ILE A 1 106 ? -2.322 4.772 4.988 1.00 80.50 106 ILE A CA 1
ATOM 834 C C . ILE A 1 106 ? -2.094 3.973 6.272 1.00 80.50 106 ILE A C 1
ATOM 836 O O . ILE A 1 106 ? -2.812 4.106 7.265 1.00 80.50 106 ILE A O 1
ATOM 840 N N . VAL A 1 107 ? -1.072 3.125 6.258 1.00 82.38 107 VAL A N 1
ATOM 841 C CA . VAL A 1 107 ? -0.670 2.300 7.398 1.00 82.38 107 VAL A CA 1
ATOM 842 C C . VAL A 1 107 ? 0.039 3.165 8.445 1.00 82.38 107 VAL A C 1
ATOM 844 O O . VAL A 1 107 ? 1.166 3.596 8.222 1.00 82.38 107 VAL A O 1
ATOM 847 N N . LYS A 1 108 ? -0.576 3.412 9.607 1.00 77.69 108 LYS A N 1
ATOM 848 C CA . LYS A 1 108 ? 0.007 4.299 10.635 1.00 77.69 108 LYS A CA 1
ATOM 849 C C . LYS A 1 108 ? 1.014 3.592 11.538 1.00 77.69 108 LYS A C 1
ATOM 851 O O . LYS A 1 108 ? 2.055 4.143 11.885 1.00 77.69 108 LYS A O 1
ATOM 856 N N . SER A 1 109 ? 0.696 2.372 11.949 1.00 71.50 109 SER A N 1
ATOM 857 C CA . SER A 1 109 ? 1.604 1.508 12.697 1.00 71.50 109 SER A CA 1
ATOM 858 C C . SER A 1 109 ? 1.258 0.047 12.445 1.00 71.50 109 SER A C 1
ATOM 860 O O . SER A 1 109 ? 0.121 -0.283 12.123 1.00 71.50 109 SER A O 1
ATOM 862 N N . CYS A 1 110 ? 2.241 -0.834 12.596 1.00 67.81 110 CYS A N 1
ATOM 863 C CA . CYS A 1 110 ? 2.049 -2.275 12.498 1.00 67.81 110 CYS A CA 1
ATOM 864 C C . CYS A 1 110 ? 2.392 -2.890 13.854 1.00 67.81 110 CYS A C 1
ATOM 866 O O . CYS A 1 110 ? 3.556 -2.881 14.248 1.00 67.81 110 CYS A O 1
ATOM 868 N N . SER A 1 111 ? 1.395 -3.408 14.571 1.00 64.62 111 SER A N 1
ATOM 869 C CA . SER A 1 111 ? 1.611 -4.169 15.805 1.00 64.62 111 SER A CA 1
ATOM 870 C C . SER A 1 111 ? 1.195 -5.625 15.580 1.00 64.62 111 SER A C 1
ATOM 872 O O . SER A 1 111 ? 0.005 -5.866 15.344 1.00 64.62 111 SER A O 1
ATOM 874 N N . PRO A 1 112 ? 2.132 -6.595 15.610 1.00 58.31 112 PRO A N 1
ATOM 875 C CA . PRO A 1 112 ? 1.787 -8.011 15.504 1.00 58.31 112 PRO A CA 1
ATOM 876 C C . PRO A 1 112 ? 0.920 -8.416 16.697 1.00 58.31 112 PRO A C 1
ATOM 878 O O . PRO A 1 112 ? 1.289 -8.155 17.842 1.00 58.31 112 PRO A O 1
ATOM 881 N N . ASN A 1 113 ? -0.232 -9.042 16.442 1.00 54.78 113 ASN A N 1
ATOM 882 C CA . ASN A 1 113 ? -0.994 -9.686 17.508 1.00 54.78 113 ASN A CA 1
ATOM 883 C C . ASN A 1 113 ? -0.558 -11.147 17.656 1.00 54.78 113 ASN A C 1
ATOM 885 O O . ASN A 1 113 ? -0.106 -11.784 16.712 1.00 54.78 113 ASN A O 1
ATOM 889 N N . VAL A 1 114 ? -0.763 -11.686 18.859 1.00 48.28 114 VAL A N 1
ATOM 890 C CA . VAL A 1 114 ? -0.345 -13.026 19.323 1.00 48.28 114 VAL A CA 1
ATOM 891 C C . VAL A 1 114 ? -1.067 -14.187 18.598 1.00 48.28 114 VAL A C 1
ATOM 893 O O . VAL A 1 114 ? -0.814 -15.351 18.880 1.00 48.28 114 VAL A O 1
ATOM 896 N N . ILE A 1 115 ? -1.960 -13.894 17.650 1.00 48.00 115 ILE A N 1
ATOM 897 C CA . ILE A 1 115 ? -2.698 -14.881 16.851 1.00 48.00 115 ILE A CA 1
ATOM 898 C C . ILE A 1 115 ? -2.566 -14.467 15.390 1.00 48.00 115 ILE A C 1
ATOM 900 O O . ILE A 1 115 ? -3.521 -13.907 14.882 1.00 48.00 115 ILE A O 1
ATOM 904 N N . ASP A 1 116 ? -1.395 -14.660 14.772 1.00 51.16 116 ASP A N 1
ATOM 905 C CA . ASP A 1 116 ? -1.111 -14.661 13.316 1.00 51.16 116 ASP A CA 1
ATOM 906 C C . ASP A 1 116 ? -1.667 -13.530 12.406 1.00 51.16 116 ASP A C 1
ATOM 908 O O . ASP A 1 116 ? -1.331 -13.454 11.227 1.00 51.16 116 ASP A O 1
ATOM 912 N N . ASP A 1 117 ? -2.475 -12.620 12.927 1.00 53.88 117 ASP A N 1
ATOM 913 C CA . ASP A 1 117 ? -3.159 -11.522 12.275 1.00 53.88 117 ASP A CA 1
ATOM 914 C C . ASP A 1 117 ? -2.508 -10.221 12.756 1.00 53.88 117 ASP A C 1
ATOM 916 O O . ASP A 1 117 ? -2.169 -10.047 13.932 1.00 53.88 117 ASP A O 1
ATOM 920 N N . LEU A 1 118 ? -2.337 -9.268 11.843 1.00 60.66 118 LEU A N 1
ATOM 921 C CA . LEU A 1 118 ? -1.748 -7.968 12.154 1.00 60.66 118 LEU A CA 1
ATOM 922 C C . LEU A 1 118 ? -2.880 -6.977 12.420 1.00 60.66 118 LEU A C 1
ATOM 924 O O . LEU A 1 118 ? -3.708 -6.723 11.543 1.00 60.66 118 LEU A O 1
ATOM 928 N N . THR A 1 119 ? -2.925 -6.395 13.623 1.00 57.03 119 THR A N 1
ATOM 929 C CA . THR A 1 119 ? -3.761 -5.207 13.839 1.00 57.03 119 THR A CA 1
ATOM 930 C C . THR A 1 119 ? -2.964 -3.988 13.421 1.00 57.03 119 THR A C 1
ATOM 932 O O . THR A 1 119 ? -1.927 -3.669 13.999 1.00 57.03 119 THR A O 1
ATOM 935 N N . VAL A 1 120 ? -3.463 -3.322 12.391 1.00 61.31 120 VAL A N 1
ATOM 936 C CA . VAL A 1 120 ? -2.865 -2.141 11.786 1.00 61.31 120 VAL A CA 1
ATOM 937 C C . VAL A 1 120 ? -3.853 -0.996 11.946 1.00 61.31 120 VAL A C 1
ATOM 939 O O . VAL A 1 120 ? -4.853 -0.977 11.231 1.00 61.31 120 VAL A O 1
ATOM 942 N N . PRO A 1 121 ? -3.663 -0.041 12.870 1.00 60.41 121 PRO A N 1
ATOM 943 C CA . PRO A 1 121 ? -4.380 1.224 12.780 1.00 60.41 121 PRO A CA 1
ATOM 944 C C . PRO A 1 121 ? -4.089 1.872 11.425 1.00 60.41 121 PRO A C 1
ATOM 946 O O . PRO A 1 121 ? -2.940 2.156 11.080 1.00 60.41 121 PRO A O 1
ATOM 949 N N . MET A 1 122 ? -5.151 2.056 10.649 1.00 61.66 122 MET A N 1
ATOM 950 C CA . MET A 1 122 ? -5.117 2.679 9.336 1.00 61.66 122 MET A CA 1
ATOM 951 C C . MET A 1 122 ? -5.699 4.083 9.433 1.00 61.66 122 MET A C 1
ATOM 953 O O . MET A 1 122 ? -6.691 4.302 10.132 1.00 61.66 122 MET A O 1
ATOM 957 N N . GLU A 1 123 ? -5.079 5.029 8.740 1.00 65.94 123 GLU A N 1
ATOM 958 C CA . GLU A 1 123 ? -5.572 6.395 8.611 1.00 65.94 123 GLU A CA 1
ATOM 959 C C . GLU A 1 123 ? -6.077 6.659 7.206 1.00 65.94 123 GLU A C 1
ATOM 961 O O . GLU A 1 123 ? -5.439 6.329 6.211 1.00 65.94 123 GLU A O 1
ATOM 966 N N . ASP A 1 124 ? -7.219 7.317 7.145 1.00 56.06 124 ASP A N 1
ATOM 967 C CA . ASP A 1 124 ? -7.602 8.140 6.011 1.00 56.06 124 ASP A CA 1
ATOM 968 C C . ASP A 1 124 ? -7.760 9.577 6.533 1.00 56.06 124 ASP A C 1
ATOM 970 O O . ASP A 1 124 ? -7.908 9.766 7.742 1.00 56.06 124 ASP A O 1
ATOM 974 N N . LEU A 1 125 ? -7.704 10.582 5.650 1.00 45.34 125 LEU A N 1
ATOM 975 C CA . LEU A 1 125 ? -7.583 12.029 5.944 1.00 45.34 125 LEU A CA 1
ATOM 976 C C . LEU A 1 125 ? -8.554 12.575 7.016 1.00 45.34 125 LEU A C 1
ATOM 978 O O . LEU A 1 125 ? -8.368 13.682 7.508 1.00 45.34 125 LEU A O 1
ATOM 982 N N . SER A 1 126 ? -9.593 11.823 7.371 1.00 50.69 126 SER A N 1
ATOM 983 C CA . SER A 1 126 ? -10.646 12.182 8.318 1.00 50.69 126 SER A CA 1
ATOM 984 C C . SER A 1 126 ? -10.625 11.431 9.662 1.00 50.69 126 SER A C 1
ATOM 986 O O . SER A 1 126 ? -11.193 11.938 10.626 1.00 50.69 126 SER A O 1
ATOM 988 N N . SER A 1 127 ? -10.070 10.210 9.751 1.00 60.81 127 SER A N 1
ATOM 989 C CA . SER A 1 127 ? -10.043 9.435 11.009 1.00 60.81 127 SER A CA 1
ATOM 990 C C . SER A 1 127 ? -9.128 8.200 10.967 1.00 60.81 127 SER A C 1
ATOM 992 O O . SER A 1 127 ? -8.876 7.607 9.917 1.00 60.81 127 SER A O 1
ATOM 994 N N . THR A 1 128 ? -8.657 7.783 12.148 1.00 71.88 128 THR A N 1
ATOM 995 C CA . THR A 1 128 ? -7.931 6.522 12.355 1.00 71.88 128 THR A CA 1
ATOM 996 C C . THR A 1 128 ? -8.912 5.407 12.722 1.00 71.88 128 THR A C 1
ATOM 998 O O . THR A 1 128 ? -9.619 5.526 13.727 1.00 71.88 128 THR A O 1
ATOM 1001 N N . ILE A 1 129 ? -8.916 4.292 11.985 1.00 73.44 129 ILE A N 1
ATOM 1002 C CA . ILE A 1 129 ? -9.641 3.074 12.381 1.00 73.44 129 ILE A CA 1
ATOM 1003 C C . ILE A 1 129 ? -8.711 1.860 12.347 1.00 73.44 129 ILE A C 1
ATOM 1005 O O . ILE A 1 129 ? -7.982 1.654 11.378 1.00 73.44 129 ILE A O 1
ATOM 1009 N N . PRO A 1 130 ? -8.736 1.015 13.390 1.00 74.75 130 PRO A N 1
ATOM 1010 C CA . PRO A 1 130 ? -8.032 -0.261 13.382 1.00 74.75 130 PRO A CA 1
ATOM 1011 C C . PRO A 1 130 ? -8.461 -1.167 12.218 1.00 74.75 130 PRO A C 1
ATOM 1013 O O . PRO A 1 130 ? -9.635 -1.484 12.067 1.00 74.75 130 PRO A O 1
ATOM 1016 N N . GLY A 1 131 ? -7.517 -1.641 11.415 1.00 78.81 131 GLY A N 1
ATOM 1017 C CA . GLY A 1 131 ? -7.707 -2.719 10.450 1.00 78.81 131 GLY A CA 1
ATOM 1018 C C . GLY A 1 131 ? -7.133 -4.028 10.981 1.00 78.81 131 GLY A C 1
ATOM 1019 O O . GLY A 1 131 ? -5.995 -4.069 11.438 1.00 78.81 131 GLY A O 1
ATOM 1020 N N . ALA A 1 132 ? -7.912 -5.102 10.930 1.00 80.56 132 ALA A N 1
ATOM 1021 C CA . ALA A 1 132 ? -7.438 -6.463 11.134 1.00 80.56 132 ALA A CA 1
ATOM 1022 C C . ALA A 1 132 ? -7.051 -7.047 9.771 1.00 80.56 132 ALA A C 1
ATOM 1024 O O . ALA A 1 132 ? -7.911 -7.303 8.921 1.00 80.56 132 ALA A O 1
ATOM 1025 N N . ILE A 1 133 ? -5.750 -7.216 9.552 1.00 82.69 133 ILE A N 1
ATOM 1026 C CA . ILE A 1 133 ? -5.196 -7.809 8.340 1.00 82.69 133 ILE A CA 1
ATOM 1027 C C . ILE A 1 133 ? -4.986 -9.302 8.586 1.00 82.69 133 ILE A C 1
ATOM 1029 O O . ILE A 1 133 ? -4.238 -9.690 9.482 1.00 82.69 133 ILE A O 1
ATOM 1033 N N . HIS A 1 134 ? -5.630 -10.130 7.766 1.00 80.62 134 HIS A N 1
ATOM 1034 C CA . HIS A 1 134 ? -5.512 -11.585 7.856 1.00 80.62 134 HIS A CA 1
ATOM 1035 C C . HIS A 1 134 ? -4.085 -12.065 7.549 1.00 80.62 134 HIS A C 1
ATOM 1037 O O . HIS A 1 134 ? -3.473 -11.574 6.597 1.00 80.62 134 HIS A O 1
ATOM 1043 N N . ASN A 1 135 ? -3.627 -13.134 8.209 1.00 72.50 135 ASN A N 1
ATOM 1044 C CA . ASN A 1 135 ? -2.303 -13.739 7.969 1.00 72.50 135 ASN A CA 1
ATOM 1045 C C . ASN A 1 135 ? -1.992 -14.001 6.477 1.00 72.50 135 ASN A C 1
ATOM 1047 O O . ASN A 1 135 ? -0.890 -13.768 5.996 1.00 72.50 135 ASN A O 1
ATOM 1051 N N . LYS A 1 136 ? -2.988 -14.401 5.672 1.00 79.62 136 LYS A N 1
ATOM 1052 C CA . LYS A 1 136 ? -2.803 -14.634 4.221 1.00 79.62 136 LYS A CA 1
ATOM 1053 C C . LYS A 1 136 ? -2.351 -13.397 3.434 1.00 79.62 136 LYS A C 1
ATOM 1055 O O . LYS A 1 136 ? -1.788 -13.550 2.358 1.00 79.62 136 LYS A O 1
ATOM 1060 N N . VAL A 1 137 ? -2.631 -12.200 3.942 1.00 76.69 137 VAL A N 1
ATOM 1061 C CA . VAL A 1 137 ? -2.168 -10.930 3.370 1.00 76.69 137 VAL A CA 1
ATOM 1062 C C . VAL A 1 137 ? -0.718 -10.656 3.760 1.00 76.69 137 VAL A C 1
ATOM 1064 O O . VAL A 1 137 ? -0.010 -9.998 3.013 1.00 76.69 137 VAL A O 1
ATOM 1067 N N . ILE A 1 138 ? -0.266 -11.154 4.908 1.00 77.31 138 ILE A N 1
ATOM 1068 C CA . ILE A 1 138 ? 1.059 -10.866 5.475 1.00 77.31 138 ILE A CA 1
ATOM 1069 C C . ILE A 1 138 ? 2.075 -11.960 5.120 1.00 77.31 138 ILE A C 1
ATOM 1071 O O . ILE A 1 138 ? 3.263 -11.677 5.022 1.00 77.31 138 ILE A O 1
ATOM 1075 N N . GLY A 1 139 ? 1.625 -13.195 4.896 1.00 74.31 139 GLY A N 1
ATOM 1076 C CA . GLY A 1 139 ? 2.492 -14.327 4.581 1.00 74.31 139 GLY A CA 1
ATOM 1077 C C . GLY A 1 139 ? 3.260 -14.177 3.262 1.00 74.31 139 GLY A C 1
ATOM 1078 O O . GLY A 1 139 ? 3.010 -13.271 2.470 1.00 74.31 139 GLY A O 1
ATOM 1079 N N . ASP A 1 140 ? 4.157 -15.126 2.986 1.00 68.06 140 ASP A N 1
ATOM 1080 C CA . ASP A 1 140 ? 5.153 -15.056 1.898 1.00 68.06 140 ASP A CA 1
ATOM 1081 C C . ASP A 1 140 ? 4.597 -14.829 0.484 1.00 68.06 140 ASP A C 1
ATOM 1083 O O . ASP A 1 140 ? 5.312 -14.353 -0.396 1.00 68.06 140 ASP A O 1
ATOM 1087 N N . ARG A 1 141 ? 3.324 -15.167 0.249 1.00 72.12 141 ARG A N 1
ATOM 1088 C CA . ARG A 1 141 ? 2.630 -14.962 -1.037 1.00 72.12 141 ARG A CA 1
ATOM 1089 C C . ARG A 1 141 ? 1.730 -13.721 -1.070 1.00 72.12 141 ARG A C 1
ATOM 1091 O O . ARG A 1 141 ? 1.021 -13.515 -2.051 1.00 72.12 141 ARG A O 1
ATOM 1098 N N . GLY A 1 142 ? 1.702 -12.956 0.015 1.00 78.19 142 GLY A N 1
ATOM 1099 C CA . GLY A 1 142 ? 0.894 -11.757 0.180 1.00 78.19 142 GLY A CA 1
ATOM 1100 C C . GLY A 1 142 ? 1.701 -10.472 -0.011 1.00 78.19 142 GLY A C 1
ATOM 1101 O O . GLY A 1 142 ? 2.663 -10.408 -0.769 1.00 78.19 142 GLY A O 1
ATOM 1102 N N . TYR A 1 143 ? 1.294 -9.441 0.714 1.00 79.81 143 TYR A N 1
ATOM 1103 C CA . TYR A 1 143 ? 1.854 -8.095 0.720 1.00 79.81 143 TYR A CA 1
ATOM 1104 C C . TYR A 1 143 ? 2.684 -7.805 1.982 1.00 79.81 143 TYR A C 1
ATOM 1106 O O . TYR A 1 143 ? 2.938 -6.645 2.285 1.00 79.81 143 TYR A O 1
ATOM 1114 N N . GLY A 1 144 ? 3.105 -8.813 2.755 1.00 79.56 144 GLY A N 1
ATOM 1115 C CA . GLY A 1 144 ? 3.767 -8.596 4.052 1.00 79.56 144 GLY A CA 1
ATOM 1116 C C . GLY A 1 144 ? 5.002 -7.691 4.003 1.00 79.56 144 GLY A C 1
ATOM 1117 O O . GLY A 1 144 ? 5.199 -6.873 4.894 1.00 79.56 144 GLY A O 1
ATOM 1118 N N . LYS A 1 145 ? 5.795 -7.775 2.928 1.00 79.94 145 LYS A N 1
ATOM 1119 C CA . LYS A 1 145 ? 6.976 -6.916 2.701 1.00 79.94 145 LYS A CA 1
ATOM 1120 C C . LYS A 1 145 ? 6.616 -5.481 2.289 1.00 79.94 145 LYS A C 1
ATOM 1122 O O . LYS A 1 145 ? 7.457 -4.587 2.347 1.00 79.94 145 LYS A O 1
ATOM 1127 N N . ASP A 1 146 ? 5.376 -5.276 1.864 1.00 82.31 146 ASP A N 1
ATOM 1128 C CA . ASP A 1 146 ? 4.873 -4.054 1.240 1.00 82.31 146 ASP A CA 1
ATOM 1129 C C . ASP A 1 146 ? 4.051 -3.233 2.236 1.00 82.31 146 ASP A C 1
ATOM 1131 O O . ASP A 1 146 ? 3.977 -2.009 2.127 1.00 82.31 146 ASP A O 1
ATOM 1135 N N . ILE A 1 147 ? 3.460 -3.913 3.223 1.00 80.75 147 ILE A N 1
ATOM 1136 C CA . ILE A 1 147 ? 2.672 -3.335 4.311 1.00 80.75 147 ILE A CA 1
ATOM 1137 C C . ILE A 1 147 ? 3.620 -2.861 5.418 1.00 80.75 147 ILE A C 1
ATOM 1139 O O . ILE A 1 147 ? 3.818 -3.509 6.446 1.00 80.75 147 ILE A O 1
ATOM 1143 N N . THR A 1 148 ? 4.225 -1.699 5.187 1.00 81.50 148 THR A N 1
ATOM 1144 C CA . THR A 1 148 ? 5.060 -0.985 6.161 1.00 81.50 148 THR A CA 1
ATOM 1145 C C . THR A 1 148 ? 4.401 0.322 6.596 1.00 81.50 148 THR A C 1
ATOM 1147 O O . THR A 1 148 ? 3.448 0.794 5.977 1.00 81.50 148 THR A O 1
ATOM 1150 N N . VAL A 1 149 ? 4.899 0.924 7.679 1.00 80.75 149 VAL A N 1
ATOM 1151 C CA . VAL A 1 149 ? 4.407 2.226 8.154 1.00 80.75 149 VAL A CA 1
ATOM 1152 C C . VAL A 1 149 ? 4.562 3.295 7.069 1.00 80.75 149 VAL A C 1
ATOM 1154 O O . VAL A 1 149 ? 5.662 3.542 6.579 1.00 80.75 149 VAL A O 1
ATOM 1157 N N . GLY A 1 150 ? 3.445 3.934 6.724 1.00 77.12 150 GLY A N 1
ATOM 1158 C CA . GLY A 1 150 ? 3.266 4.918 5.659 1.00 77.12 150 GLY A CA 1
ATOM 1159 C C . GLY A 1 150 ? 3.030 4.324 4.266 1.00 77.12 150 GLY A C 1
ATOM 1160 O O . GLY A 1 150 ? 3.026 5.066 3.292 1.00 77.12 150 GLY A O 1
ATOM 1161 N N . ALA A 1 151 ? 2.842 3.008 4.132 1.00 82.50 151 ALA A N 1
ATOM 1162 C CA . ALA A 1 151 ? 2.344 2.425 2.889 1.00 82.50 151 ALA A CA 1
ATOM 1163 C C . ALA A 1 151 ? 0.869 2.803 2.670 1.00 82.50 151 ALA A C 1
ATOM 1165 O O . ALA A 1 151 ? 0.080 2.784 3.618 1.00 82.50 151 ALA A O 1
ATOM 1166 N N . ALA A 1 152 ? 0.492 3.100 1.426 1.00 84.50 152 ALA A N 1
ATOM 1167 C CA . ALA A 1 152 ? -0.898 3.337 1.044 1.00 84.50 152 ALA A CA 1
ATOM 1168 C C . ALA A 1 152 ? -1.524 2.046 0.500 1.00 84.50 152 ALA A C 1
ATOM 1170 O O . ALA A 1 152 ? -0.948 1.359 -0.341 1.00 84.50 152 ALA A O 1
ATOM 1171 N N . MET A 1 153 ? -2.718 1.704 0.965 1.00 87.12 153 MET A N 1
ATOM 1172 C CA . MET A 1 153 ? -3.458 0.507 0.581 1.00 87.12 153 MET A CA 1
ATOM 1173 C C . MET A 1 153 ? -4.764 0.903 -0.099 1.00 87.12 153 MET A C 1
ATOM 1175 O O . MET A 1 153 ? -5.546 1.667 0.461 1.00 87.12 153 MET A O 1
ATOM 1179 N N . ILE A 1 154 ? -5.020 0.343 -1.282 1.00 86.50 154 ILE A N 1
ATOM 1180 C CA . ILE A 1 154 ? -6.335 0.373 -1.924 1.00 86.50 154 ILE A CA 1
ATOM 1181 C C . ILE A 1 154 ? -7.069 -0.897 -1.519 1.00 86.50 154 ILE A C 1
ATOM 1183 O O . ILE A 1 154 ? -6.614 -2.012 -1.796 1.00 86.50 154 ILE A O 1
ATOM 1187 N N . LEU A 1 155 ? -8.223 -0.722 -0.894 1.00 87.12 155 LEU A N 1
ATOM 1188 C CA . LEU A 1 155 ? -9.083 -1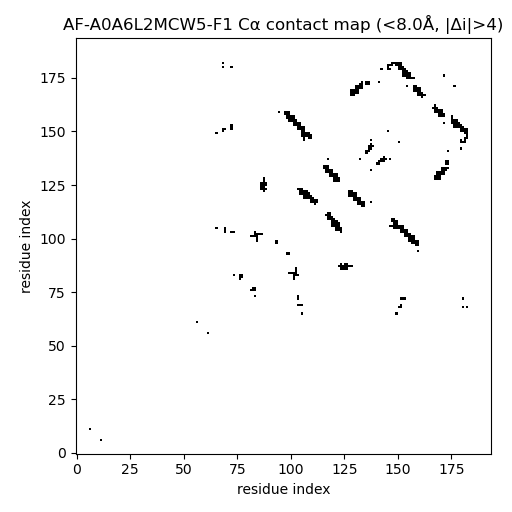.801 -0.453 1.00 87.12 155 LEU A CA 1
ATOM 1189 C C . LEU A 1 155 ? -10.444 -1.710 -1.141 1.00 87.12 155 LEU A C 1
ATOM 1191 O O . LEU A 1 155 ? -10.971 -0.617 -1.328 1.00 87.12 155 LEU A O 1
ATOM 1195 N N . ALA A 1 156 ? -11.030 -2.856 -1.476 1.00 86.75 156 ALA A N 1
ATOM 1196 C CA . ALA A 1 156 ? -12.360 -2.946 -2.065 1.00 86.75 156 ALA A CA 1
ATOM 1197 C C . ALA A 1 156 ? -13.245 -3.927 -1.295 1.00 86.75 156 ALA A C 1
ATOM 1199 O O . ALA A 1 156 ? -12.778 -4.951 -0.787 1.00 86.75 156 ALA A O 1
ATOM 1200 N N . ASN A 1 157 ? -14.542 -3.629 -1.228 1.00 84.50 157 ASN A N 1
ATOM 1201 C CA . ASN A 1 157 ? -15.551 -4.465 -0.572 1.00 84.50 157 ASN A CA 1
ATOM 1202 C C . ASN A 1 157 ? -15.200 -4.837 0.883 1.00 84.50 157 ASN A C 1
ATOM 1204 O O . ASN A 1 157 ? -15.432 -5.968 1.336 1.00 84.50 157 ASN A O 1
ATOM 1208 N N . VAL A 1 158 ? -14.625 -3.888 1.627 1.00 81.69 158 VAL A N 1
ATOM 1209 C CA . VAL A 1 158 ? -14.159 -4.082 3.006 1.00 81.69 158 VAL A CA 1
ATOM 1210 C C . VAL A 1 158 ? -15.336 -4.064 3.962 1.00 81.69 158 VAL A C 1
ATOM 1212 O O . VAL A 1 158 ? -16.130 -3.128 3.970 1.00 81.69 158 VAL A O 1
ATOM 1215 N N . SER A 1 159 ? -15.450 -5.093 4.798 1.00 79.81 159 SER A N 1
ATOM 1216 C CA . SER A 1 159 ? -16.470 -5.129 5.844 1.00 79.81 159 SER A CA 1
ATOM 1217 C C . SER A 1 159 ? -15.980 -4.446 7.114 1.00 79.81 159 SER A C 1
ATOM 1219 O O . SER A 1 159 ? -14.845 -4.673 7.537 1.00 79.81 159 SER A O 1
ATOM 1221 N N . VAL A 1 160 ? -16.867 -3.695 7.764 1.00 78.69 160 VAL A N 1
ATOM 1222 C CA . VAL A 1 160 ? -16.616 -3.114 9.088 1.00 78.69 160 VAL A CA 1
ATOM 1223 C C . VAL A 1 160 ? -17.144 -4.069 10.162 1.00 78.69 160 VAL A C 1
ATOM 1225 O O . VAL A 1 160 ? -18.331 -4.394 10.192 1.00 78.69 160 VAL A O 1
ATOM 1228 N N . PHE A 1 161 ? -16.271 -4.518 11.058 1.00 75.31 161 PHE A N 1
ATOM 1229 C CA . PHE A 1 161 ? -16.602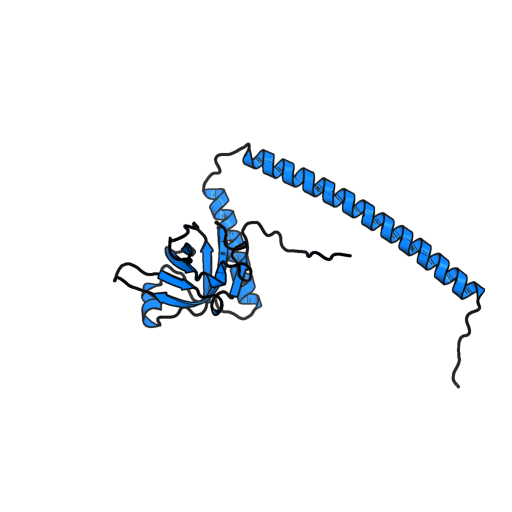 -5.325 12.227 1.00 75.31 161 PHE A CA 1
ATOM 1230 C C . PHE A 1 161 ? -16.699 -4.441 13.475 1.00 75.31 161 PHE A C 1
ATOM 1232 O O . PHE A 1 161 ? -15.780 -3.692 13.791 1.00 75.31 161 PHE A O 1
ATOM 1239 N N . THR A 1 162 ? -17.818 -4.521 14.197 1.00 75.12 162 THR A N 1
ATOM 1240 C CA . THR A 1 162 ? -18.099 -3.665 15.361 1.00 75.12 162 THR A CA 1
ATOM 1241 C C . THR A 1 162 ? -18.429 -4.526 16.580 1.00 75.12 162 THR A C 1
ATOM 1243 O O . THR A 1 162 ? -19.603 -4.768 16.856 1.00 75.12 162 THR A O 1
ATOM 1246 N N . PRO A 1 163 ? -17.426 -5.036 17.316 1.00 69.62 163 PRO A N 1
ATOM 1247 C CA . PRO A 1 163 ? -17.669 -5.865 18.495 1.00 69.62 163 PRO A CA 1
ATOM 1248 C C . PRO A 1 163 ? -18.246 -5.062 19.670 1.00 69.62 163 PRO A C 1
ATOM 1250 O O . PRO A 1 163 ? -18.841 -5.644 20.572 1.00 69.62 163 PRO A O 1
ATOM 1253 N N . LYS A 1 164 ? -18.059 -3.733 19.690 1.00 74.56 164 LYS A N 1
ATOM 1254 C CA . LYS A 1 164 ? -18.644 -2.816 20.682 1.00 74.56 164 LYS A CA 1
ATOM 1255 C C . LYS A 1 164 ? -19.130 -1.540 19.991 1.00 74.56 164 LYS A C 1
ATOM 1257 O O . LYS A 1 164 ? -18.492 -1.143 19.023 1.00 74.56 164 LYS A O 1
ATOM 1262 N N . PRO A 1 165 ? -20.155 -0.836 20.512 1.00 69.56 165 PRO A N 1
ATOM 1263 C CA . PRO A 1 165 ? -20.716 0.362 19.870 1.00 69.56 165 PRO A CA 1
ATOM 1264 C C . PRO A 1 165 ? -19.709 1.476 19.546 1.00 69.56 165 PRO A C 1
ATOM 1266 O O . PRO A 1 165 ? -19.964 2.282 18.662 1.00 69.56 165 PRO A O 1
ATOM 1269 N N . SER A 1 166 ? -18.579 1.522 20.257 1.00 69.50 166 SER A N 1
ATOM 1270 C CA . SER A 1 166 ? -17.499 2.500 20.082 1.00 69.50 166 SER A CA 1
ATOM 1271 C C . SER A 1 166 ? -16.213 1.919 19.487 1.00 69.50 166 SER A C 1
ATOM 1273 O O . SER A 1 166 ? -15.214 2.627 19.385 1.00 69.50 166 SER A O 1
ATOM 1275 N N . LYS A 1 167 ? -16.193 0.627 19.139 1.00 72.62 167 LYS A N 1
ATOM 1276 C CA . LYS A 1 167 ? -15.016 -0.035 18.573 1.00 72.62 167 LYS A CA 1
ATOM 1277 C C . LYS A 1 167 ? -15.361 -0.603 17.213 1.00 72.62 167 LYS A C 1
ATOM 1279 O O . LYS A 1 167 ? -16.077 -1.596 17.127 1.00 72.62 167 LYS A O 1
ATOM 1284 N N . HIS A 1 168 ? -14.808 0.012 16.182 1.00 75.94 168 HIS A N 1
ATOM 1285 C CA . HIS A 1 168 ? -14.970 -0.401 14.798 1.00 75.94 168 HIS A CA 1
ATOM 1286 C C . HIS A 1 168 ? -13.622 -0.872 14.269 1.00 75.94 168 HIS A C 1
ATOM 1288 O O . HIS A 1 168 ? -12.595 -0.270 14.574 1.00 75.94 168 HIS A O 1
ATOM 1294 N N . TYR A 1 169 ? -13.642 -1.954 13.503 1.00 76.25 169 TYR A N 1
ATOM 1295 C CA . TYR A 1 169 ? -12.470 -2.551 12.887 1.00 76.25 169 TYR A CA 1
ATOM 1296 C C . TYR A 1 169 ? -12.751 -2.797 11.409 1.00 76.25 169 TYR A C 1
ATOM 1298 O O . TYR A 1 169 ? -13.829 -3.277 11.062 1.00 76.25 169 TYR A O 1
ATOM 1306 N N . LEU A 1 170 ? -11.795 -2.522 10.531 1.00 81.69 170 LEU A N 1
ATOM 1307 C CA . LEU A 1 170 ? -11.856 -3.008 9.154 1.00 81.69 170 LEU A CA 1
ATOM 1308 C C . LEU A 1 170 ? -11.403 -4.463 9.125 1.00 81.69 170 LEU A C 1
ATOM 1310 O O . LEU A 1 170 ? -10.356 -4.787 9.672 1.00 81.69 170 LEU A O 1
ATOM 1314 N N . ASN A 1 171 ? -12.169 -5.341 8.486 1.00 81.69 171 ASN A N 1
ATOM 1315 C CA . ASN A 1 171 ? -11.727 -6.709 8.247 1.00 81.69 171 ASN A CA 1
ATOM 1316 C C . ASN A 1 171 ? -11.125 -6.828 6.843 1.00 81.69 171 ASN A C 1
ATOM 1318 O O . ASN A 1 171 ? -11.833 -6.622 5.852 1.00 81.69 171 ASN A O 1
ATOM 1322 N N . ILE A 1 172 ? -9.836 -7.164 6.761 1.00 85.62 172 ILE A N 1
ATOM 1323 C CA . ILE A 1 172 ? -9.039 -7.068 5.534 1.00 85.62 172 ILE A CA 1
ATOM 1324 C C . ILE A 1 172 ? -8.484 -8.451 5.163 1.00 85.62 172 ILE A C 1
ATOM 1326 O O . ILE A 1 172 ? -7.341 -8.794 5.481 1.00 85.62 172 ILE A O 1
ATOM 1330 N N . PRO A 1 173 ? -9.291 -9.287 4.487 1.00 85.75 173 PRO A N 1
ATOM 1331 C CA . PRO A 1 173 ? -8.804 -10.501 3.850 1.00 85.75 173 PRO A CA 1
ATOM 1332 C C . PRO A 1 173 ? -8.105 -10.180 2.521 1.00 85.75 173 PRO A C 1
ATOM 1334 O O . PRO A 1 173 ? -8.405 -9.180 1.875 1.00 85.75 173 PRO A O 1
ATOM 1337 N N . MET A 1 174 ? -7.257 -11.094 2.043 1.00 84.12 174 MET A N 1
ATOM 1338 C CA . MET A 1 174 ? -6.488 -10.943 0.791 1.00 84.12 174 MET A CA 1
ATOM 1339 C C . MET A 1 174 ? -7.326 -10.522 -0.419 1.00 84.12 174 MET A C 1
ATOM 1341 O O . MET A 1 174 ? -6.931 -9.630 -1.154 1.00 84.12 174 MET A O 1
ATOM 1345 N N . ARG A 1 175 ? -8.519 -11.104 -0.589 1.00 86.81 175 ARG A N 1
ATOM 1346 C CA . ARG A 1 175 ? -9.436 -10.776 -1.698 1.00 86.81 175 ARG A CA 1
ATOM 1347 C C . ARG A 1 175 ? -9.922 -9.319 -1.721 1.00 86.81 175 ARG A C 1
ATOM 1349 O O . ARG A 1 175 ? -10.450 -8.885 -2.734 1.00 86.81 175 ARG A O 1
ATOM 1356 N N . ASN A 1 176 ? -9.804 -8.605 -0.603 1.00 88.44 176 ASN A N 1
ATOM 1357 C CA . ASN A 1 176 ? -10.250 -7.223 -0.468 1.00 88.44 176 ASN A CA 1
ATOM 1358 C C . ASN A 1 176 ? -9.095 -6.228 -0.660 1.00 88.44 176 ASN A C 1
ATOM 1360 O O . ASN A 1 176 ? -9.341 -5.027 -0.695 1.00 88.44 176 ASN A O 1
ATOM 1364 N N . VAL A 1 177 ? -7.847 -6.699 -0.761 1.00 86.94 177 VAL A N 1
ATOM 1365 C CA . VAL A 1 177 ? -6.683 -5.854 -1.047 1.00 86.94 177 VAL A CA 1
ATOM 1366 C C . VAL A 1 177 ? -6.528 -5.759 -2.559 1.00 86.94 177 VAL A C 1
ATOM 1368 O O . VAL A 1 177 ? -6.281 -6.760 -3.223 1.00 86.94 177 VAL A O 1
ATOM 1371 N N . VAL A 1 178 ? -6.688 -4.554 -3.105 1.00 86.62 178 VAL A N 1
ATOM 1372 C CA . VAL A 1 178 ? -6.557 -4.297 -4.546 1.00 86.62 178 VAL A CA 1
ATOM 1373 C C . VAL A 1 178 ? -5.103 -4.010 -4.897 1.00 86.62 178 VAL A C 1
ATOM 1375 O O . VAL A 1 178 ? -4.570 -4.554 -5.863 1.00 86.62 178 VAL A O 1
ATOM 1378 N N . LYS A 1 179 ? -4.450 -3.141 -4.118 1.00 86.00 179 LYS A N 1
ATOM 1379 C CA . LYS A 1 179 ? -3.058 -2.744 -4.343 1.00 86.00 179 LYS A CA 1
ATOM 1380 C C . LYS A 1 179 ? -2.445 -2.166 -3.076 1.00 86.00 179 LYS A C 1
ATOM 1382 O O . LYS A 1 179 ? -3.142 -1.534 -2.286 1.00 86.00 179 LYS A O 1
ATOM 1387 N N . VAL A 1 180 ? -1.138 -2.344 -2.917 1.00 84.19 180 VAL A N 1
ATOM 1388 C CA . VAL A 1 180 ? -0.344 -1.701 -1.868 1.00 84.19 180 VAL A CA 1
ATOM 1389 C C . VAL A 1 180 ? 0.761 -0.892 -2.537 1.00 84.19 180 VAL A C 1
ATOM 1391 O O . VAL A 1 180 ? 1.507 -1.412 -3.364 1.00 84.19 180 VAL A O 1
ATOM 1394 N N . PHE A 1 181 ? 0.846 0.386 -2.195 1.00 82.06 181 PHE A N 1
ATOM 1395 C CA . PHE A 1 181 ? 1.930 1.279 -2.566 1.00 82.06 181 PHE A CA 1
ATOM 1396 C C . PHE A 1 181 ? 2.864 1.377 -1.372 1.00 82.06 181 PHE A C 1
ATOM 1398 O O . PHE A 1 181 ? 2.514 1.956 -0.341 1.00 82.06 181 PHE A O 1
ATOM 1405 N N . ARG A 1 182 ? 4.055 0.785 -1.485 1.00 82.94 182 ARG A N 1
ATOM 1406 C CA . ARG A 1 182 ? 5.031 0.880 -0.398 1.00 82.94 182 ARG A CA 1
ATOM 1407 C C . ARG A 1 182 ? 5.538 2.310 -0.328 1.00 82.94 182 ARG A C 1
ATOM 1409 O O . ARG A 1 182 ? 5.890 2.877 -1.361 1.00 82.94 182 ARG A O 1
ATOM 1416 N N . LYS A 1 183 ? 5.711 2.810 0.891 1.00 71.31 183 LYS A N 1
ATOM 1417 C CA . LYS A 1 183 ? 6.315 4.119 1.165 1.00 71.31 183 LYS A CA 1
ATOM 1418 C C . LYS A 1 183 ? 7.651 4.341 0.439 1.00 71.31 183 LYS A C 1
ATOM 1420 O O . LYS A 1 183 ? 7.941 5.448 0.010 1.00 71.31 183 LYS A O 1
ATOM 1425 N N . ASN A 1 184 ? 8.433 3.271 0.272 1.00 59.88 184 ASN A N 1
ATOM 1426 C CA . ASN A 1 184 ? 9.788 3.315 -0.288 1.00 59.88 184 ASN A CA 1
ATOM 1427 C C . ASN A 1 184 ? 9.861 2.865 -1.759 1.00 59.88 184 ASN A C 1
ATOM 1429 O O . ASN A 1 184 ? 10.952 2.592 -2.256 1.00 59.88 184 ASN A O 1
ATOM 1433 N N . THR A 1 185 ? 8.728 2.712 -2.456 1.00 46.22 185 THR A N 1
ATOM 1434 C CA . THR A 1 185 ? 8.754 2.287 -3.865 1.00 46.22 185 THR A CA 1
ATOM 1435 C C . THR A 1 185 ? 8.851 3.509 -4.757 1.00 46.22 185 THR A C 1
ATOM 1437 O O . THR A 1 185 ? 7.844 4.143 -5.057 1.00 46.22 185 THR A O 1
ATOM 1440 N N . VAL A 1 186 ? 10.061 3.810 -5.223 1.00 46.22 186 VAL A N 1
ATOM 1441 C CA . VAL A 1 186 ? 10.200 4.536 -6.491 1.00 46.22 186 VAL A CA 1
ATOM 1442 C C . VAL A 1 186 ? 9.613 3.632 -7.596 1.00 46.22 186 VAL A C 1
ATOM 1444 O O . VAL A 1 186 ? 9.847 2.418 -7.555 1.00 46.22 186 VAL A O 1
ATOM 1447 N N . PRO A 1 187 ? 8.807 4.145 -8.546 1.00 39.38 187 PRO A N 1
ATOM 1448 C CA . PRO A 1 187 ? 8.094 3.304 -9.499 1.00 39.38 187 PRO A CA 1
ATOM 1449 C C . PRO A 1 187 ? 9.041 2.684 -10.542 1.00 39.38 187 PRO A C 1
ATOM 1451 O O . PRO A 1 187 ? 9.402 3.340 -11.508 1.00 39.38 187 PRO A O 1
ATOM 1454 N N . GLY A 1 188 ? 9.356 1.392 -10.360 1.00 50.91 188 GLY A N 1
ATOM 1455 C CA . GLY A 1 188 ? 9.867 0.445 -11.372 1.00 50.91 188 GLY A CA 1
ATOM 1456 C C . GLY A 1 188 ? 11.329 0.636 -11.808 1.00 50.91 188 GLY A C 1
ATOM 1457 O O . GLY A 1 188 ? 11.828 1.743 -11.836 1.00 50.91 188 GLY A O 1
ATOM 1458 N N . SER A 1 189 ? 12.086 -0.395 -12.182 1.00 43.28 189 SER A N 1
ATOM 1459 C CA . SER A 1 189 ? 11.680 -1.687 -12.753 1.00 43.28 189 SER A CA 1
ATOM 1460 C C . SER A 1 189 ? 12.808 -2.718 -12.584 1.00 43.28 189 SER A C 1
ATOM 1462 O O . SER A 1 189 ? 13.964 -2.419 -12.832 1.00 43.28 189 SER A O 1
ATOM 1464 N N . ARG A 1 190 ? 12.514 -3.889 -12.014 1.00 40.56 190 ARG A N 1
ATOM 1465 C CA . ARG A 1 190 ? 12.188 -5.148 -12.718 1.00 40.56 190 ARG A CA 1
ATOM 1466 C C . ARG A 1 190 ? 13.452 -5.934 -13.092 1.00 40.56 190 ARG A C 1
ATOM 1468 O O . ARG A 1 190 ? 14.098 -5.710 -14.101 1.00 40.56 190 ARG A O 1
ATOM 1475 N N . SER A 1 191 ? 13.725 -6.881 -12.207 1.00 59.78 191 SER A N 1
ATOM 1476 C CA . SER A 1 191 ? 14.717 -7.945 -12.261 1.00 59.78 191 SER A CA 1
ATOM 1477 C C . SER A 1 191 ? 14.512 -8.919 -13.428 1.00 59.78 191 SER A C 1
ATOM 1479 O O . SER A 1 191 ? 13.382 -9.342 -13.681 1.00 59.78 191 SER A O 1
ATOM 1481 N N . GLY A 1 192 ? 15.623 -9.359 -14.016 1.00 39.41 192 GLY A N 1
ATOM 1482 C CA . GLY A 1 192 ? 15.783 -10.578 -14.819 1.00 39.41 192 GLY A CA 1
ATOM 1483 C C . GLY A 1 192 ? 17.270 -10.686 -15.177 1.00 39.41 192 GLY A C 1
ATOM 1484 O O . GLY A 1 192 ? 17.725 -9.891 -15.980 1.00 39.41 192 GLY A O 1
ATOM 1485 N N . SER A 1 193 ? 18.129 -11.389 -14.431 1.00 44.16 193 SER A N 1
ATOM 1486 C CA . SER A 1 193 ? 18.257 -12.855 -14.307 1.00 44.16 193 SER A CA 1
ATOM 1487 C C . SER A 1 193 ? 18.646 -13.516 -15.633 1.00 44.16 193 SER A C 1
ATOM 1489 O O . SER A 1 193 ? 17.777 -13.745 -16.472 1.00 44.16 193 SER A O 1
ATOM 1491 N N . GLY A 1 194 ? 19.934 -13.843 -15.768 1.00 34.34 194 GLY A N 1
ATOM 1492 C CA . GLY A 1 194 ? 20.538 -14.588 -16.873 1.00 34.34 194 GLY A CA 1
ATOM 1493 C C . GLY A 1 194 ? 22.046 -14.431 -16.856 1.00 34.34 194 GLY A C 1
ATOM 1494 O O . GLY A 1 194 ? 22.511 -13.494 -17.530 1.00 34.34 194 GLY A O 1
#

Nearest PDB structures (foldseek):
  7xuv-assembly1_A  TM=7.537E-01  e=7.108E-04  Homo sapiens
  8k9s-assembly1_B  TM=5.444E-01  e=2.695E-03  Plasmodium falciparum CAMP/Malaysia
  6m0t-assembly1_A  TM=5.507E-01  e=3.434E-03  Plasmodium falciparum 3D7
  8txr-assembly1_D  TM=5.553E-01  e=9.052E-03  Escherichia coli
  8txr-assembly1_C  TM=5.965E-01  e=5.572E-02  Escherichia coli

Radius of gyration: 25.73 Å; Cα contacts (8 Å, |Δi|>4): 255; chains: 1; bounding box: 57×34×83 Å

Secondary structure (DSSP, 8-state):
--------HHHHHHHHHHHHHHHHHHHHHHHHHHHHHHHHHHHHHHHHHHHHHS----HHHHHHHHHHHHHHHHHHHHHTT------GGGHHHHTTTSEEEEEEEEE---EE-SSS-EEEEEEETTEEEEEEE-HHHHSTTTTTTT--TT-EEEEEEEEEEEEETTEEEEEE-GGGEEEEE-TT--S-------

InterPro domains:
  IPR028045 Homologous recombination OB-fold protein [PTHR14523] (98-184)
  IPR058570 Homologous recombination OB-fold protein, OB-fold domain [PF15072] (99-183)

pLDDT: mean 71.45, std 14.08, range [34.34, 95.81]

Foldseek 3Di:
DDDDDDDDPVRVVVVVVVVVVVVVVVVVVVVVVVVVVVVVVVVVVVVVVVVVVDDPDDPVVVVVLLVVLQVVVCVVCVVVVHDADDAVLCVVVVVVVQWDAKHKWFFAAWDDDPPQWIFTFIDDPRDTATETEHNVQLDPPHCVVQRHHGKIWMFGGWGWDPPDPPHIYTYHYRVGTPDIGHSPDPDDDDDDDD